Protein AF-E9I5K2-F1 (afdb_monomer_lite)

Foldseek 3Di:
DVLQVVLVVCLLLPVLVSSLVSLVVQCVVCVVVPDQPQSNLLSVVSNLLSVCLQFVLVCLVVVVPDDDDDDPCPRHDLVSQLSNLLVQLVSLLVVLLVCVVVVHDPVSNVVSLVSNVVSLVSSLVSCVVVVVLQSNLVSLLSVLLSLLSCCVVVPHPLVRSVVSLLVSLQSCVPVVHSLSALSSLLSQLVSCLVCVVVPVDDDPPSQNRHDVSDDSLDLVSLVVSLVSCPSGPRLQSNLSSLLSSLSSCVVPNDPVSNVVSLVVNVVSVVVDPCNQVSCVSVPNVVSRD

Sequence (289 aa):
MLLLREALFHKRIGECDDARTKVKQAIAGADIGLRDGGLLSSAKFLLDRIDYDESPADVFQRLAQFGPEPAPLFAVDIRTAPHWHNLRGLLARRALLEASKEFADRTQIEGLHQSALLHLETAMYFALALKDFDLLQAIAANLTLHLQSVIALDLADVEQVYAWHILVMSYTNKLDVGKDSAWELIFLGEFWLDNQEVLKKPRKGAKSAYIGYALPSEEKFYVDCIKRLDECADARQVGIARLNYLRFARDYLSQAKLAAATKSFNVLLENTKGLREILISEGYGSHLP

Radius of gyration: 19.44 Å; chains: 1; bounding box: 43×42×55 Å

Secondary structure (DSSP, 8-state):
-HHHHHHHHHHHTT-HHHHHHHHHHHHHHHHHSTT-HHHHHHHHHHHHHHHHHH-HHHHHHHHHH-----S-TTSS-TTHHHHHHHHHHHHHHHHHHHHHHTT--HHHHHHHHHHHHHHHHHHHHHHHHHT-HHHHHHHHHHHHHHHHHTGGGTSS-HHHHHHHHHHHHHHHHHHT--TT--HHHHHHHHHHHHSHHHHTS--TTGGGGSGGG--TTSHHHHHHHHHHTTT---HHHHHHHHHHHHHHHHHHS-HHHHHHHHHHHHHHHHHSTTHHHHHHHTT-GGG--

Organism: Daphnia pulex (NCBI:txid6669)

Structure (mmCIF, N/CA/C/O backbone):
data_AF-E9I5K2-F1
#
_entry.id   AF-E9I5K2-F1
#
loop_
_atom_site.group_PDB
_atom_site.id
_atom_site.type_symbol
_atom_site.label_atom_id
_atom_site.label_alt_id
_atom_site.label_comp_id
_atom_site.label_asym_id
_atom_site.label_entity_id
_atom_site.label_seq_id
_atom_site.pdbx_PDB_ins_code
_atom_site.Cartn_x
_atom_site.Cartn_y
_atom_site.Cartn_z
_atom_site.occupancy
_atom_site.B_iso_or_equiv
_atom_site.auth_seq_id
_atom_site.auth_comp_id
_atom_site.auth_asym_id
_atom_site.auth_atom_id
_atom_site.pdbx_PDB_model_num
ATOM 1 N N . MET A 1 1 ? 21.284 3.582 -17.106 1.00 71.69 1 MET A N 1
ATOM 2 C CA . MET A 1 1 ? 21.430 2.843 -15.828 1.00 71.69 1 MET A CA 1
ATOM 3 C C . MET A 1 1 ? 21.455 3.737 -14.590 1.00 71.69 1 MET A C 1
ATOM 5 O O . MET A 1 1 ? 20.568 3.568 -13.768 1.00 71.69 1 MET A O 1
ATOM 9 N N . LEU A 1 2 ? 22.393 4.687 -14.431 1.00 83.19 2 LEU A N 1
ATOM 10 C CA . LEU A 1 2 ? 22.422 5.581 -13.251 1.00 83.19 2 LEU A CA 1
ATOM 11 C C . LEU A 1 2 ? 21.105 6.358 -13.065 1.00 83.19 2 LEU A C 1
ATOM 13 O O . LEU A 1 2 ? 20.500 6.280 -12.004 1.00 83.19 2 LEU A O 1
ATOM 17 N N . LEU A 1 3 ? 20.601 6.978 -14.137 1.00 86.19 3 LEU A N 1
ATOM 18 C CA . LEU A 1 3 ? 19.331 7.716 -14.127 1.00 86.19 3 LEU A CA 1
ATOM 19 C C . LEU A 1 3 ? 18.120 6.867 -13.702 1.00 86.19 3 LEU A C 1
ATOM 21 O O . LEU A 1 3 ? 17.227 7.373 -13.038 1.00 86.19 3 LEU A O 1
ATOM 25 N N . LEU A 1 4 ? 18.087 5.569 -14.032 1.00 85.00 4 LEU A N 1
ATOM 26 C CA . LEU A 1 4 ? 16.994 4.690 -13.592 1.00 85.00 4 LEU A CA 1
ATOM 27 C C . LEU A 1 4 ? 17.082 4.367 -12.095 1.00 85.00 4 LEU A C 1
ATOM 29 O O . LEU A 1 4 ? 16.057 4.201 -11.445 1.00 85.00 4 LEU A O 1
ATOM 33 N N . ARG A 1 5 ? 18.294 4.319 -11.527 1.00 85.12 5 ARG A N 1
ATOM 34 C CA . ARG A 1 5 ? 18.481 4.173 -10.074 1.00 85.12 5 ARG A CA 1
ATOM 35 C C . ARG A 1 5 ? 18.056 5.438 -9.335 1.00 85.12 5 ARG A C 1
ATOM 37 O O . ARG A 1 5 ? 17.378 5.333 -8.322 1.00 85.12 5 ARG A O 1
ATOM 44 N N . GLU A 1 6 ? 18.407 6.608 -9.866 1.00 89.19 6 GLU A N 1
ATOM 45 C CA . GLU A 1 6 ? 17.937 7.893 -9.333 1.00 89.19 6 GLU A CA 1
ATOM 46 C C . GLU A 1 6 ? 16.410 7.990 -9.404 1.00 89.19 6 GLU A C 1
ATOM 48 O O . GLU A 1 6 ? 15.777 8.359 -8.422 1.00 89.19 6 GLU A O 1
ATOM 53 N N . ALA A 1 7 ? 15.800 7.572 -10.518 1.00 90.19 7 ALA A N 1
ATOM 54 C CA . ALA A 1 7 ? 14.346 7.517 -10.636 1.00 90.19 7 ALA A CA 1
ATOM 55 C C . ALA A 1 7 ? 13.699 6.623 -9.567 1.00 90.19 7 ALA A C 1
ATOM 57 O O . ALA A 1 7 ? 12.706 7.011 -8.959 1.00 90.19 7 ALA A O 1
ATOM 58 N N . LEU A 1 8 ? 14.266 5.438 -9.316 1.00 86.38 8 LEU A N 1
ATOM 59 C CA . LEU A 1 8 ? 13.787 4.529 -8.273 1.00 86.38 8 LEU A CA 1
ATOM 60 C C . LEU A 1 8 ? 13.915 5.123 -6.866 1.00 86.38 8 LEU A C 1
ATOM 62 O O . LEU A 1 8 ? 13.039 4.878 -6.039 1.00 86.38 8 LEU A O 1
ATOM 66 N N . PHE A 1 9 ? 14.969 5.900 -6.606 1.00 86.94 9 PHE A N 1
ATOM 67 C CA . PHE A 1 9 ? 15.141 6.630 -5.351 1.00 86.94 9 PHE A CA 1
ATOM 68 C C . PHE A 1 9 ? 14.070 7.718 -5.184 1.00 86.94 9 PHE A C 1
ATOM 70 O O . PHE A 1 9 ? 13.308 7.652 -4.227 1.00 86.94 9 PHE A O 1
ATOM 77 N N . HIS A 1 10 ? 13.925 8.637 -6.146 1.00 89.50 10 HIS A N 1
ATOM 78 C CA . HIS A 1 10 ? 12.906 9.700 -6.091 1.00 89.50 10 HIS A CA 1
ATOM 79 C C . HIS A 1 10 ? 11.485 9.132 -5.963 1.00 89.50 10 HIS A C 1
ATOM 81 O O . HIS A 1 10 ? 10.692 9.571 -5.134 1.00 89.50 10 HIS A O 1
ATOM 87 N N . LYS A 1 11 ? 11.181 8.063 -6.709 1.00 88.69 11 LYS A N 1
ATOM 88 C CA . LYS A 1 11 ? 9.910 7.336 -6.603 1.00 88.69 11 LYS A CA 1
ATOM 89 C C . LYS A 1 11 ? 9.671 6.807 -5.181 1.00 88.69 11 LYS A C 1
ATOM 91 O O . LYS A 1 11 ? 8.533 6.781 -4.724 1.00 88.69 11 LYS A O 1
ATOM 96 N N . ARG A 1 12 ? 10.712 6.320 -4.501 1.00 83.12 12 ARG A N 1
ATOM 97 C CA . ARG A 1 12 ? 10.607 5.733 -3.157 1.00 83.12 12 ARG A CA 1
ATOM 98 C C . ARG A 1 12 ? 10.202 6.771 -2.108 1.00 83.12 12 ARG A C 1
ATOM 100 O O . ARG A 1 12 ? 9.358 6.456 -1.281 1.00 83.12 12 ARG A O 1
ATOM 107 N N . ILE A 1 13 ? 10.751 7.981 -2.194 1.00 82.50 13 ILE A N 1
ATOM 108 C CA . ILE A 1 13 ? 10.458 9.102 -1.281 1.00 82.50 13 ILE A CA 1
ATOM 109 C C . ILE A 1 13 ? 9.203 9.909 -1.678 1.00 82.50 13 ILE A C 1
ATOM 111 O O . ILE A 1 13 ? 8.839 10.875 -1.012 1.00 82.50 13 ILE A O 1
ATOM 115 N N . GLY A 1 14 ? 8.512 9.508 -2.752 1.00 82.38 14 GLY A N 1
ATOM 116 C CA . GLY A 1 14 ? 7.272 10.140 -3.217 1.00 82.38 14 GLY A CA 1
ATOM 117 C C . GLY A 1 14 ? 7.461 11.307 -4.195 1.00 82.38 14 GLY A C 1
ATOM 118 O O . GLY A 1 14 ? 6.474 11.893 -4.631 1.00 82.38 14 GLY A O 1
ATOM 119 N N . GLU A 1 15 ? 8.690 11.617 -4.610 1.00 88.31 15 GLU A N 1
ATOM 120 C CA . GLU A 1 15 ? 9.010 12.669 -5.588 1.00 88.31 15 GLU A CA 1
ATOM 121 C C . GLU A 1 15 ? 8.771 12.176 -7.031 1.00 88.31 15 GLU A C 1
ATOM 123 O O . GLU A 1 15 ? 9.694 11.947 -7.820 1.00 88.31 15 GLU A O 1
ATOM 128 N N . CYS A 1 16 ? 7.502 11.958 -7.385 1.00 89.50 16 CYS A N 1
ATOM 129 C CA . CYS A 1 16 ? 7.120 11.335 -8.658 1.00 89.50 16 CYS A CA 1
ATOM 130 C C . CYS A 1 16 ? 7.535 12.159 -9.891 1.00 89.50 16 CYS A C 1
ATOM 132 O O . CYS A 1 16 ? 7.932 11.582 -10.908 1.00 89.50 16 CYS A O 1
ATOM 134 N N . ASP A 1 17 ? 7.507 13.490 -9.810 1.00 90.62 17 ASP A N 1
ATOM 135 C CA . ASP A 1 17 ? 7.901 14.371 -10.918 1.00 90.62 17 ASP A CA 1
ATOM 136 C C . ASP A 1 17 ? 9.404 14.327 -11.211 1.00 90.62 17 ASP A C 1
ATOM 138 O O . ASP A 1 17 ? 9.817 14.241 -12.377 1.00 90.62 17 ASP A O 1
ATOM 142 N N . ASP A 1 18 ? 10.229 14.294 -10.167 1.00 92.69 18 ASP A N 1
ATOM 143 C CA . ASP A 1 18 ? 11.671 14.119 -10.316 1.00 92.69 18 ASP A CA 1
ATOM 144 C C . ASP A 1 18 ? 11.983 12.721 -10.843 1.00 92.69 18 ASP A C 1
ATOM 146 O O . ASP A 1 18 ? 12.742 12.577 -11.808 1.00 92.69 18 ASP A O 1
ATOM 150 N N . ALA A 1 19 ? 11.308 11.691 -10.321 1.00 92.44 19 ALA A N 1
ATOM 151 C CA . ALA A 1 19 ? 11.425 10.332 -10.834 1.00 92.44 19 ALA A CA 1
ATOM 152 C C . ALA A 1 19 ? 11.122 10.265 -12.342 1.00 92.44 19 ALA A C 1
ATOM 154 O O . ALA A 1 19 ? 11.938 9.749 -13.113 1.00 92.44 19 ALA A O 1
ATOM 155 N N . ARG A 1 20 ? 10.007 10.854 -12.803 1.00 94.06 20 ARG A N 1
ATOM 156 C CA . ARG A 1 20 ? 9.663 10.941 -14.237 1.00 94.06 20 ARG A CA 1
ATOM 157 C C . ARG A 1 20 ? 10.729 11.663 -15.039 1.00 94.06 20 ARG A C 1
ATOM 159 O O . ARG A 1 20 ? 11.063 11.221 -16.139 1.00 94.06 20 ARG A O 1
ATOM 166 N N . THR A 1 21 ? 11.246 12.771 -14.520 1.00 94.75 21 THR A N 1
ATOM 167 C CA . THR A 1 21 ? 12.277 13.565 -15.194 1.00 94.75 21 THR A CA 1
ATOM 168 C C . THR A 1 21 ? 13.526 12.724 -15.440 1.00 94.75 21 THR A C 1
ATOM 170 O O . THR A 1 21 ? 14.020 12.676 -16.569 1.00 94.75 21 THR A O 1
ATOM 173 N N . LYS A 1 22 ? 13.978 11.968 -14.434 1.00 94.00 22 LYS A N 1
ATOM 174 C CA . LYS A 1 22 ? 15.114 11.045 -14.565 1.00 94.00 22 LYS A CA 1
ATOM 175 C C . LYS A 1 22 ? 14.856 9.937 -15.584 1.00 94.00 22 LYS A C 1
ATOM 177 O O . LYS A 1 22 ? 15.732 9.637 -16.398 1.00 94.00 22 LYS A O 1
ATOM 182 N N . VAL A 1 23 ? 13.652 9.360 -15.604 1.00 90.62 23 VAL A N 1
ATOM 183 C CA . VAL A 1 23 ? 13.301 8.331 -16.595 1.00 90.62 23 VAL A CA 1
ATOM 184 C C . VAL A 1 23 ? 13.253 8.907 -18.015 1.00 90.62 23 VAL A C 1
ATOM 186 O O . VAL A 1 23 ? 13.819 8.312 -18.930 1.00 90.62 23 VAL A O 1
ATOM 189 N N . LYS A 1 24 ? 12.664 10.093 -18.214 1.00 91.50 24 LYS A N 1
ATOM 190 C CA . LYS A 1 24 ? 12.635 10.781 -19.519 1.00 91.50 24 LYS A CA 1
ATOM 191 C C . LYS A 1 24 ? 14.041 11.107 -20.028 1.00 91.50 24 LYS A C 1
ATOM 193 O O . LYS A 1 24 ? 14.320 10.906 -21.207 1.00 91.50 24 LYS A O 1
ATOM 198 N N . GLN A 1 25 ? 14.943 11.540 -19.146 1.00 90.19 25 GLN A N 1
ATOM 199 C CA . GLN A 1 25 ? 16.358 11.739 -19.482 1.00 90.19 25 GLN A CA 1
ATOM 200 C C . GLN A 1 25 ? 17.037 10.425 -19.894 1.00 90.19 25 GLN A C 1
ATOM 202 O O . GLN A 1 25 ? 17.820 10.410 -20.843 1.00 90.19 25 GLN A O 1
ATOM 207 N N . ALA A 1 26 ? 16.715 9.312 -19.223 1.00 86.88 26 ALA A N 1
ATOM 208 C CA . ALA A 1 26 ? 17.239 7.998 -19.586 1.00 86.88 26 ALA A CA 1
ATOM 209 C C . ALA A 1 26 ? 16.760 7.547 -20.977 1.00 86.88 26 ALA A C 1
ATOM 211 O O . ALA A 1 26 ? 17.558 6.996 -21.732 1.00 86.88 26 ALA A O 1
ATOM 212 N N . ILE A 1 27 ? 15.496 7.818 -21.323 1.00 86.38 27 ILE A N 1
ATOM 213 C CA . ILE A 1 27 ? 14.923 7.538 -22.650 1.00 86.38 27 ILE A CA 1
ATOM 214 C C . ILE A 1 27 ? 15.623 8.377 -23.722 1.00 86.38 27 ILE A C 1
ATOM 216 O O . ILE A 1 27 ? 16.151 7.818 -24.677 1.00 86.38 27 ILE A O 1
ATOM 220 N N . ALA A 1 28 ? 15.713 9.695 -23.526 1.00 85.12 28 ALA A N 1
ATOM 221 C CA . ALA A 1 28 ? 16.361 10.590 -24.485 1.00 85.12 28 ALA A CA 1
ATOM 222 C C . ALA A 1 28 ? 17.834 10.209 -24.733 1.00 85.12 28 ALA A C 1
ATOM 224 O O . ALA A 1 28 ? 18.307 10.246 -25.866 1.00 85.12 28 ALA A O 1
ATOM 225 N N . GLY A 1 29 ? 18.555 9.792 -23.686 1.00 79.75 29 GLY A N 1
ATOM 226 C CA . GLY A 1 29 ? 19.922 9.285 -23.819 1.00 79.75 29 GLY A CA 1
ATOM 227 C C . GLY A 1 29 ? 20.016 7.939 -24.550 1.00 79.75 29 GLY A C 1
ATOM 228 O O . GLY A 1 29 ? 20.978 7.718 -25.284 1.00 79.75 29 GLY A O 1
ATOM 229 N N . ALA A 1 30 ? 19.027 7.055 -24.381 1.00 73.19 30 ALA A N 1
ATOM 230 C CA . ALA A 1 30 ? 18.956 5.766 -25.073 1.00 73.19 30 ALA A CA 1
ATOM 231 C C . ALA A 1 30 ? 18.642 5.922 -26.571 1.00 73.19 30 ALA A C 1
ATOM 233 O O . ALA A 1 30 ? 19.203 5.194 -27.387 1.00 73.19 30 ALA A O 1
ATOM 234 N N . ASP A 1 31 ? 17.803 6.896 -26.934 1.00 64.38 31 ASP A N 1
ATOM 235 C CA . ASP A 1 31 ? 17.429 7.177 -28.326 1.00 64.38 31 ASP A CA 1
ATOM 236 C C . ASP A 1 31 ? 18.603 7.746 -29.147 1.00 64.38 31 ASP A C 1
ATOM 238 O O . ASP A 1 31 ? 18.736 7.453 -30.335 1.00 64.38 31 ASP A O 1
ATOM 242 N N . ILE A 1 32 ? 19.499 8.515 -28.515 1.00 62.19 32 ILE A N 1
ATOM 243 C CA . ILE A 1 32 ? 20.709 9.064 -29.159 1.00 62.19 32 ILE A CA 1
ATOM 244 C C . ILE A 1 32 ? 21.771 7.969 -29.376 1.00 62.19 32 ILE A C 1
ATOM 246 O O . ILE A 1 32 ? 22.552 8.024 -30.328 1.00 62.19 32 ILE A O 1
ATOM 250 N N . GLY A 1 33 ? 21.795 6.950 -28.514 1.00 56.88 33 GLY A N 1
ATOM 251 C CA . GLY A 1 33 ? 22.717 5.820 -28.575 1.00 56.88 33 GLY A CA 1
ATOM 252 C C . GLY A 1 33 ? 22.039 4.551 -29.080 1.00 56.88 33 GLY A C 1
ATOM 253 O O . GLY A 1 33 ? 21.825 3.638 -28.291 1.00 56.88 33 GLY A O 1
ATOM 254 N N . LEU A 1 34 ? 21.717 4.484 -30.379 1.00 49.84 34 LEU A N 1
ATOM 255 C CA . LEU A 1 34 ? 21.221 3.293 -31.097 1.00 49.84 34 LEU A CA 1
ATOM 256 C C . LEU A 1 34 ? 21.871 1.987 -30.583 1.00 49.84 34 LEU A C 1
ATOM 258 O O . LEU A 1 34 ? 22.932 1.641 -31.104 1.00 49.84 34 LEU A O 1
ATOM 262 N N . ARG A 1 35 ? 21.277 1.274 -29.597 1.00 53.50 35 ARG A N 1
ATOM 263 C CA . ARG A 1 35 ? 21.479 -0.177 -29.317 1.00 53.50 35 ARG A CA 1
ATOM 264 C C . ARG A 1 35 ? 20.866 -0.775 -28.043 1.00 53.50 35 ARG A C 1
ATOM 266 O O . ARG A 1 35 ? 20.900 -1.997 -27.950 1.00 53.50 35 ARG A O 1
ATOM 273 N N . ASP A 1 36 ? 20.297 -0.031 -27.092 1.00 64.19 36 ASP A N 1
ATOM 274 C CA . ASP A 1 36 ? 19.844 -0.654 -25.828 1.00 64.19 36 ASP A CA 1
ATOM 275 C C . ASP A 1 36 ? 18.312 -0.763 -25.702 1.00 64.19 36 ASP A C 1
ATOM 277 O O . ASP A 1 36 ? 17.655 -0.036 -24.952 1.00 64.19 36 ASP A O 1
ATOM 281 N N . GLY A 1 37 ? 17.721 -1.697 -26.459 1.00 67.75 37 GLY A N 1
ATOM 282 C CA . GLY A 1 37 ? 16.285 -2.000 -26.379 1.00 67.75 37 GLY A CA 1
ATOM 283 C C . GLY A 1 37 ?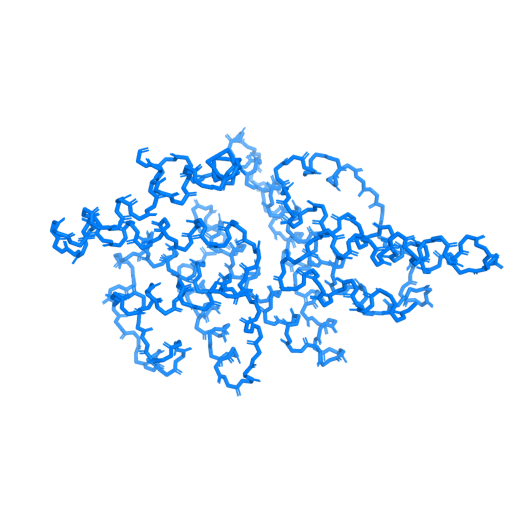 15.827 -2.431 -24.975 1.00 67.75 37 GLY A C 1
ATOM 284 O O . GLY A 1 37 ? 14.681 -2.177 -24.599 1.00 67.75 37 GLY A O 1
ATOM 285 N N . GLY A 1 38 ? 16.731 -3.007 -24.173 1.00 72.69 38 GLY A N 1
ATOM 286 C CA . GLY A 1 38 ? 16.479 -3.373 -22.779 1.00 72.69 38 GLY A CA 1
ATOM 287 C C . GLY A 1 38 ? 16.324 -2.152 -21.872 1.00 72.69 38 GLY A C 1
ATOM 288 O O . GLY A 1 38 ? 15.391 -2.090 -21.063 1.00 72.69 38 GLY A O 1
ATOM 289 N N . LEU A 1 39 ? 17.178 -1.137 -22.045 1.00 74.88 39 LEU A N 1
ATOM 290 C CA . LEU A 1 39 ? 17.086 0.126 -21.309 1.00 74.88 39 LEU A CA 1
ATOM 291 C C . LEU A 1 39 ? 15.791 0.885 -21.621 1.00 74.88 39 LEU A C 1
ATOM 293 O O . LEU A 1 39 ? 15.133 1.366 -20.698 1.00 74.88 39 LEU A O 1
ATOM 297 N N . LEU A 1 40 ? 15.396 0.961 -22.897 1.00 78.38 40 LEU A N 1
ATOM 298 C CA . LEU A 1 40 ? 14.155 1.633 -23.295 1.00 78.38 40 LEU A CA 1
ATOM 299 C C . LEU A 1 40 ? 12.919 0.924 -22.722 1.00 78.38 40 LEU A C 1
ATOM 301 O O . LEU A 1 40 ? 12.007 1.584 -22.226 1.00 78.38 40 LEU A O 1
ATOM 305 N N . SER A 1 41 ? 12.900 -0.413 -22.747 1.00 77.44 41 SER A N 1
ATOM 306 C CA . SER A 1 41 ? 11.827 -1.205 -22.132 1.00 77.44 41 SER A CA 1
ATOM 307 C C . SER A 1 41 ? 11.755 -0.979 -20.619 1.00 77.44 41 SER A C 1
ATOM 309 O O . SER A 1 41 ? 10.676 -0.745 -20.078 1.00 77.44 41 SER A O 1
ATOM 311 N N . SER A 1 42 ? 12.907 -0.988 -19.944 1.00 79.38 42 SER A N 1
ATOM 312 C CA . SER A 1 42 ? 13.018 -0.740 -18.500 1.00 79.38 42 SER A CA 1
ATOM 313 C C . SER A 1 42 ? 12.524 0.656 -18.119 1.00 79.38 42 SER A C 1
ATOM 315 O O . SER A 1 42 ? 11.803 0.822 -17.138 1.00 79.38 42 SER A O 1
ATOM 317 N N . ALA A 1 43 ? 12.891 1.667 -18.908 1.00 83.81 43 ALA A N 1
ATOM 318 C CA . ALA A 1 43 ? 12.478 3.045 -18.689 1.00 83.81 43 ALA A CA 1
ATOM 319 C C . ALA A 1 43 ? 10.965 3.225 -18.887 1.00 83.81 43 ALA A C 1
ATOM 321 O O . ALA A 1 43 ? 10.307 3.814 -18.034 1.00 83.81 43 ALA A O 1
ATOM 322 N N . LYS A 1 44 ? 10.389 2.668 -19.960 1.00 82.06 44 LYS A N 1
ATOM 323 C CA . LYS A 1 44 ? 8.933 2.702 -20.193 1.00 82.06 44 LYS A CA 1
ATOM 324 C C . LYS A 1 44 ? 8.162 2.037 -19.055 1.00 82.06 44 LYS A C 1
ATOM 326 O O . LYS A 1 44 ? 7.239 2.638 -18.520 1.00 82.06 44 LYS A O 1
ATOM 331 N N . PHE A 1 45 ? 8.607 0.858 -18.623 1.00 83.94 45 PHE A N 1
ATOM 332 C CA . PHE A 1 45 ? 8.028 0.181 -17.466 1.00 83.94 45 PHE A CA 1
ATOM 333 C C . PHE A 1 45 ? 8.089 1.045 -16.193 1.00 83.94 45 PHE A C 1
ATOM 335 O O . PHE A 1 45 ? 7.113 1.128 -15.451 1.00 83.94 45 PHE A O 1
ATOM 342 N N . LEU A 1 46 ? 9.220 1.707 -15.926 1.00 86.19 46 LEU A N 1
ATOM 343 C CA . LEU A 1 46 ? 9.344 2.566 -14.748 1.00 86.19 46 LEU A CA 1
ATOM 344 C C . LEU A 1 46 ? 8.410 3.782 -14.805 1.00 86.19 46 LEU A C 1
ATOM 346 O O . LEU A 1 46 ? 7.913 4.173 -13.753 1.00 86.19 46 LEU A O 1
ATOM 350 N N . LEU A 1 47 ? 8.120 4.336 -15.989 1.00 88.88 47 LEU A N 1
ATOM 351 C CA . LEU A 1 47 ? 7.074 5.358 -16.136 1.00 88.88 47 LEU A CA 1
ATOM 352 C C . LEU A 1 47 ? 5.704 4.806 -15.744 1.00 88.88 47 LEU A C 1
ATOM 354 O O . LEU A 1 47 ? 5.047 5.398 -14.895 1.00 88.88 47 LEU A O 1
ATOM 358 N N . ASP A 1 48 ? 5.316 3.645 -16.278 1.00 87.19 48 ASP A N 1
ATOM 359 C CA . ASP A 1 48 ? 4.039 3.010 -15.930 1.00 87.19 48 ASP A CA 1
ATOM 360 C C . ASP A 1 48 ? 3.944 2.712 -14.427 1.00 87.19 48 ASP A C 1
ATOM 362 O O . ASP A 1 48 ? 2.892 2.881 -13.809 1.00 87.19 48 ASP A O 1
ATOM 366 N N . ARG A 1 49 ? 5.061 2.317 -13.805 1.00 88.06 49 ARG A N 1
ATOM 367 C CA . ARG A 1 49 ? 5.133 2.096 -12.360 1.00 88.06 49 ARG A CA 1
ATOM 368 C C . ARG A 1 49 ? 4.957 3.387 -11.557 1.00 88.06 49 ARG A C 1
ATOM 370 O O . ARG A 1 49 ? 4.295 3.336 -10.523 1.00 88.06 49 ARG A O 1
ATOM 377 N N . ILE A 1 50 ? 5.567 4.495 -11.985 1.00 90.38 50 ILE A N 1
ATOM 378 C CA . ILE A 1 50 ? 5.422 5.808 -11.334 1.00 90.38 50 ILE A CA 1
ATOM 379 C C . ILE A 1 50 ? 3.984 6.308 -11.486 1.00 90.38 50 ILE A C 1
ATOM 381 O O . ILE A 1 50 ? 3.376 6.703 -10.498 1.00 90.38 50 ILE A O 1
ATOM 385 N N . ASP A 1 51 ? 3.418 6.218 -12.688 1.00 88.88 51 ASP A N 1
ATOM 386 C CA . ASP A 1 51 ? 2.044 6.641 -12.959 1.00 88.88 51 ASP A CA 1
ATOM 387 C C . ASP A 1 51 ? 1.031 5.844 -12.124 1.00 88.88 51 ASP A C 1
ATOM 389 O O . ASP A 1 51 ? 0.101 6.423 -11.566 1.00 88.88 51 ASP A O 1
ATOM 393 N N . TYR A 1 52 ? 1.234 4.526 -11.985 1.00 89.00 52 TYR A N 1
ATOM 394 C CA . TYR A 1 52 ? 0.399 3.706 -11.105 1.00 89.00 52 TYR A CA 1
ATOM 395 C C . TYR A 1 52 ? 0.536 4.104 -9.641 1.00 89.00 52 TYR A C 1
ATOM 397 O O . TYR A 1 52 ? -0.451 4.089 -8.919 1.00 89.00 52 TYR A O 1
ATOM 405 N N . ASP A 1 53 ? 1.742 4.431 -9.177 1.00 86.69 53 ASP A N 1
ATOM 406 C CA . ASP A 1 53 ? 1.923 4.856 -7.793 1.00 86.69 53 ASP A CA 1
ATOM 407 C C . ASP A 1 53 ? 1.334 6.239 -7.527 1.00 86.69 53 ASP A C 1
ATOM 409 O O . ASP A 1 53 ? 0.911 6.460 -6.407 1.00 86.69 53 ASP A O 1
ATOM 413 N N . GLU A 1 54 ? 1.247 7.144 -8.498 1.00 85.12 54 GLU A N 1
ATOM 414 C CA . GLU A 1 54 ? 0.639 8.462 -8.281 1.00 85.12 54 GLU A CA 1
ATOM 415 C C . GLU A 1 54 ? -0.895 8.403 -8.295 1.00 85.12 54 GLU A C 1
ATOM 417 O O . GLU A 1 54 ? -1.541 8.890 -7.366 1.00 85.12 54 GLU A O 1
ATOM 422 N N . SER A 1 55 ? -1.481 7.767 -9.315 1.00 84.88 55 SER A N 1
ATOM 423 C CA . SER A 1 55 ? -2.935 7.638 -9.436 1.00 84.88 55 SER A CA 1
ATOM 424 C C . SER A 1 55 ? -3.340 6.246 -9.922 1.00 84.88 55 SER A C 1
ATOM 426 O O . SER A 1 55 ? -3.648 6.059 -11.105 1.00 84.88 55 SER A O 1
ATOM 428 N N . PRO A 1 56 ? -3.375 5.243 -9.022 1.00 85.94 56 PRO A N 1
ATOM 429 C CA . PRO A 1 56 ? -3.722 3.882 -9.399 1.00 85.94 56 PRO A CA 1
ATOM 430 C C . PRO A 1 56 ? -5.075 3.813 -10.120 1.00 85.94 56 PRO A C 1
ATOM 432 O O . PRO A 1 56 ? -5.232 3.024 -11.051 1.00 85.94 56 PRO A O 1
ATOM 435 N N . ALA A 1 57 ? -6.074 4.594 -9.668 1.00 84.38 57 ALA A N 1
ATOM 436 C CA . ALA A 1 57 ? -7.460 4.574 -10.177 1.00 84.38 57 ALA A CA 1
ATOM 437 C C . ALA A 1 57 ? -7.540 4.991 -11.632 1.00 84.38 57 ALA A C 1
ATOM 439 O O . ALA A 1 57 ? -8.118 4.273 -12.448 1.00 84.38 57 ALA A O 1
ATOM 440 N N . ASP A 1 58 ? -6.869 6.084 -11.962 1.00 84.69 58 ASP A N 1
ATOM 441 C CA . ASP A 1 58 ? -6.977 6.683 -13.282 1.00 84.69 58 ASP A CA 1
ATOM 442 C C . ASP A 1 58 ? -6.230 5.865 -14.338 1.00 84.69 58 ASP A C 1
ATOM 444 O O . ASP A 1 58 ? -6.635 5.814 -15.500 1.00 84.69 58 ASP A O 1
ATOM 448 N N . VAL A 1 59 ? -5.139 5.193 -13.948 1.00 86.25 59 VAL A N 1
ATOM 449 C CA . VAL A 1 59 ? -4.287 4.467 -14.900 1.00 86.25 59 VAL A CA 1
ATOM 450 C C . VAL A 1 59 ? -4.530 2.963 -14.931 1.00 86.25 59 VAL A C 1
ATOM 452 O O . VAL A 1 59 ? -4.004 2.299 -15.825 1.00 86.25 59 VAL A O 1
ATOM 455 N N . PHE A 1 60 ? -5.321 2.411 -14.004 1.00 87.31 60 PHE A N 1
ATOM 456 C CA . PHE A 1 60 ? -5.560 0.969 -13.912 1.00 87.31 60 PHE A CA 1
ATOM 457 C C . PHE A 1 60 ? -6.046 0.379 -15.237 1.00 87.31 60 PHE A C 1
ATOM 459 O O . PHE A 1 60 ? -5.424 -0.553 -15.731 1.00 87.31 60 PHE A O 1
ATOM 466 N N . GLN A 1 61 ? -7.084 0.951 -15.856 1.00 84.56 61 GLN A N 1
ATOM 467 C CA . GLN A 1 61 ? -7.642 0.427 -17.111 1.00 84.56 61 GLN A CA 1
ATOM 468 C C . GLN A 1 61 ? -6.602 0.396 -18.236 1.00 84.56 61 GLN A C 1
ATOM 470 O O . GLN A 1 61 ? -6.475 -0.602 -18.943 1.00 84.56 61 GLN A O 1
ATOM 475 N N . ARG A 1 62 ? -5.786 1.453 -18.350 1.00 85.69 62 ARG A N 1
ATOM 476 C CA . ARG A 1 62 ? -4.666 1.507 -19.297 1.00 85.69 62 ARG A CA 1
ATOM 477 C C . ARG A 1 62 ? -3.678 0.372 -19.018 1.00 85.69 62 ARG A C 1
ATOM 479 O O . ARG A 1 62 ? -3.358 -0.398 -19.915 1.00 85.69 62 ARG A O 1
ATOM 486 N N . LEU A 1 63 ? -3.204 0.251 -17.780 1.00 83.62 63 LEU A N 1
ATOM 487 C CA . LEU A 1 63 ? -2.134 -0.683 -17.416 1.00 83.62 63 LEU A CA 1
ATOM 488 C C . LEU A 1 63 ? -2.586 -2.147 -17.330 1.00 83.62 63 LEU A C 1
ATOM 490 O O . LEU A 1 63 ? -1.786 -3.044 -17.580 1.00 83.62 63 LEU A O 1
ATOM 494 N N . ALA A 1 64 ? -3.857 -2.400 -17.024 1.00 75.25 64 ALA A N 1
ATOM 495 C CA . ALA A 1 64 ? -4.456 -3.729 -17.047 1.00 75.25 64 ALA A CA 1
ATOM 496 C C . ALA A 1 64 ? -4.566 -4.275 -18.480 1.00 75.25 64 ALA A C 1
ATOM 498 O O . ALA A 1 64 ? -4.412 -5.477 -18.691 1.00 75.25 64 ALA A O 1
ATOM 499 N N . GLN A 1 65 ? -4.780 -3.389 -19.463 1.00 64.88 65 GLN A N 1
ATOM 500 C CA . GLN A 1 65 ? -4.846 -3.723 -20.891 1.00 64.88 65 GLN A CA 1
ATOM 501 C C . GLN A 1 65 ? -3.455 -3.859 -21.546 1.00 64.88 65 GLN A C 1
ATOM 503 O O . GLN A 1 65 ? -3.313 -4.564 -22.548 1.00 64.88 65 GLN A O 1
ATOM 508 N N . PHE A 1 66 ? -2.408 -3.229 -20.993 1.00 52.81 66 PHE A N 1
ATOM 509 C CA . PHE A 1 66 ? -1.037 -3.337 -21.506 1.00 52.81 66 PHE A CA 1
ATOM 510 C C . PHE A 1 66 ? -0.328 -4.641 -21.076 1.00 52.81 66 PHE A C 1
ATOM 512 O O . PHE A 1 66 ? 0.090 -4.805 -19.932 1.00 52.81 66 PHE A O 1
ATOM 519 N N . GLY A 1 67 ? -0.119 -5.516 -22.069 1.00 50.19 67 GLY A N 1
ATOM 520 C CA . GLY A 1 67 ? 1.215 -5.935 -22.540 1.00 50.19 67 GLY A CA 1
ATOM 521 C C . GLY A 1 67 ? 1.919 -7.132 -21.859 1.00 50.19 67 GLY A C 1
ATOM 522 O O . GLY A 1 67 ? 1.858 -7.264 -20.641 1.00 50.19 67 GLY A O 1
ATOM 523 N N . PRO A 1 68 ? 2.614 -7.996 -22.635 1.00 54.12 68 PRO A N 1
ATOM 524 C CA . PRO A 1 68 ? 3.216 -9.261 -22.185 1.00 54.12 68 PRO A CA 1
ATOM 525 C C . PRO A 1 68 ? 4.404 -9.073 -21.224 1.00 54.12 68 PRO A C 1
ATOM 527 O O . PRO A 1 68 ? 4.911 -7.964 -21.055 1.00 54.12 68 PRO A O 1
ATOM 530 N N . GLU A 1 69 ? 4.840 -10.179 -20.607 1.00 53.53 69 GLU A N 1
ATOM 531 C CA . GLU A 1 69 ? 6.058 -10.297 -19.787 1.00 53.53 69 GLU A CA 1
ATOM 532 C C . GLU A 1 69 ? 7.234 -9.508 -20.403 1.00 53.53 69 GLU A C 1
ATOM 534 O O . GLU A 1 69 ? 7.417 -9.556 -21.627 1.00 53.53 69 GLU A O 1
ATOM 539 N N . PRO A 1 70 ? 8.028 -8.754 -19.612 1.00 50.72 70 PRO A N 1
ATOM 540 C CA . PRO A 1 70 ? 9.238 -8.124 -20.120 1.00 50.72 70 PRO A CA 1
ATOM 541 C C . PRO A 1 70 ? 10.100 -9.193 -20.795 1.00 50.72 70 PRO A C 1
ATOM 543 O O . PRO A 1 70 ? 10.144 -10.335 -20.340 1.00 50.72 70 PRO A O 1
ATOM 546 N N . ALA A 1 71 ? 10.757 -8.826 -21.901 1.00 52.56 71 ALA A N 1
ATOM 547 C CA . ALA A 1 71 ? 11.617 -9.732 -22.659 1.00 52.56 71 ALA A CA 1
ATOM 548 C C . ALA A 1 71 ? 12.508 -10.561 -21.710 1.00 52.56 71 ALA A C 1
ATOM 550 O O . ALA A 1 71 ? 12.965 -10.013 -20.701 1.00 52.56 71 ALA A O 1
ATOM 551 N N . PRO A 1 72 ? 12.739 -11.857 -22.008 1.00 49.94 72 PRO A N 1
ATOM 552 C CA . PRO A 1 72 ? 13.285 -12.830 -21.067 1.00 49.94 72 PRO A CA 1
ATOM 553 C C . PRO A 1 72 ? 14.478 -12.269 -20.295 1.00 49.94 72 PRO A C 1
ATOM 555 O O . PRO A 1 72 ? 15.332 -11.607 -20.888 1.00 49.94 72 PRO A O 1
ATOM 558 N N . LEU A 1 73 ? 14.506 -12.577 -18.992 1.00 48.25 73 LEU A N 1
ATOM 559 C CA . LEU A 1 73 ? 15.372 -12.121 -17.882 1.00 48.25 73 LEU A CA 1
ATOM 560 C C . LEU A 1 73 ? 16.858 -11.814 -18.185 1.00 48.25 73 LEU A C 1
ATOM 562 O O . LEU A 1 73 ? 17.545 -11.226 -17.357 1.00 48.25 73 LEU A O 1
ATOM 566 N N . PHE A 1 74 ? 17.360 -12.190 -19.355 1.00 46.62 74 PHE A N 1
ATOM 567 C CA . PHE A 1 74 ? 18.719 -11.986 -19.843 1.00 46.62 74 PHE A CA 1
ATOM 568 C C . PHE A 1 74 ? 18.930 -10.681 -20.639 1.00 46.62 74 PHE A C 1
ATOM 570 O O . PHE A 1 74 ? 20.078 -10.333 -20.902 1.00 46.62 74 PHE A O 1
ATOM 577 N N . ALA A 1 75 ? 17.870 -9.952 -21.019 1.00 50.94 75 ALA A N 1
ATOM 578 C CA . ALA A 1 75 ? 17.967 -8.701 -21.796 1.00 50.94 75 ALA A CA 1
ATOM 579 C C . ALA A 1 75 ? 17.650 -7.418 -20.997 1.00 50.94 75 ALA A C 1
ATOM 581 O O . ALA A 1 75 ? 17.745 -6.314 -21.533 1.00 50.94 75 ALA A O 1
ATOM 582 N N . VAL A 1 76 ? 17.257 -7.547 -19.728 1.00 59.06 76 VAL A N 1
ATOM 583 C CA . VAL A 1 76 ? 16.711 -6.464 -18.899 1.00 59.06 76 VAL A CA 1
ATOM 584 C C . VAL A 1 76 ? 17.581 -6.298 -17.651 1.00 59.06 76 VAL A C 1
ATOM 586 O O . VAL A 1 76 ? 18.121 -7.277 -17.137 1.00 59.06 76 VAL A O 1
ATOM 589 N N . ASP A 1 77 ? 17.731 -5.071 -17.141 1.00 69.88 77 ASP A N 1
ATOM 590 C CA . ASP A 1 77 ? 18.300 -4.860 -15.806 1.00 69.88 77 ASP A CA 1
ATOM 591 C C . ASP A 1 77 ? 17.486 -5.679 -14.798 1.00 69.88 77 ASP A C 1
ATOM 593 O O . ASP A 1 77 ? 16.330 -5.350 -14.518 1.00 69.88 77 ASP A O 1
ATOM 597 N N . ILE A 1 78 ? 18.089 -6.742 -14.255 1.00 76.19 78 ILE A N 1
ATOM 598 C CA . ILE A 1 78 ? 17.466 -7.682 -13.310 1.00 76.19 78 ILE A CA 1
ATOM 599 C C . ILE A 1 78 ? 16.801 -6.971 -12.119 1.00 76.19 78 ILE A C 1
ATOM 601 O O . ILE A 1 78 ? 15.871 -7.497 -11.516 1.00 76.19 78 ILE A O 1
ATOM 605 N N . ARG A 1 79 ? 17.220 -5.737 -11.810 1.00 78.75 79 ARG A N 1
ATOM 606 C CA . ARG A 1 79 ? 16.638 -4.890 -10.758 1.00 78.75 79 ARG A CA 1
ATOM 607 C C . ARG A 1 79 ? 15.228 -4.402 -11.066 1.00 78.75 79 ARG A C 1
ATOM 609 O O . ARG A 1 79 ? 14.508 -4.037 -10.148 1.00 78.75 79 ARG A O 1
ATOM 616 N N . THR A 1 80 ? 14.812 -4.401 -12.327 1.00 79.69 80 THR A N 1
ATOM 617 C CA . THR A 1 80 ? 13.450 -4.010 -12.726 1.00 79.69 80 THR A CA 1
ATOM 618 C C . THR A 1 80 ? 12.447 -5.156 -12.611 1.00 79.69 80 THR A C 1
ATOM 620 O O . THR A 1 80 ? 11.263 -4.897 -12.401 1.00 79.69 80 THR A O 1
ATOM 623 N N . ALA A 1 81 ? 12.909 -6.411 -12.652 1.00 83.62 81 ALA A N 1
ATOM 624 C CA . ALA A 1 81 ? 12.070 -7.599 -12.499 1.00 83.62 81 ALA A CA 1
ATOM 625 C C . ALA A 1 81 ? 11.203 -7.590 -11.220 1.00 83.62 81 ALA A C 1
ATOM 627 O O . ALA A 1 81 ? 9.986 -7.756 -11.347 1.00 83.62 81 ALA A O 1
ATOM 628 N N . PRO A 1 82 ? 11.736 -7.332 -10.002 1.00 89.75 82 PRO A N 1
ATOM 629 C CA . PRO A 1 82 ? 10.900 -7.290 -8.801 1.00 89.75 82 PRO A CA 1
ATOM 630 C C . PRO A 1 82 ? 9.848 -6.177 -8.862 1.00 89.75 82 PRO A C 1
ATOM 632 O O . PRO A 1 82 ? 8.718 -6.375 -8.426 1.00 89.75 82 PRO A O 1
ATOM 635 N N . HIS A 1 83 ? 10.168 -5.022 -9.454 1.00 88.44 83 HIS A N 1
ATOM 636 C CA . HIS A 1 83 ? 9.194 -3.946 -9.629 1.00 88.44 83 HIS A CA 1
ATOM 637 C C . HIS A 1 83 ? 8.084 -4.325 -10.610 1.00 88.44 83 HIS A C 1
ATOM 639 O O . HIS A 1 83 ? 6.929 -3.968 -10.370 1.00 88.44 83 HIS A O 1
ATOM 645 N N . TRP A 1 84 ? 8.414 -5.032 -11.695 1.00 87.69 84 TRP A N 1
ATOM 646 C CA . TRP A 1 84 ? 7.427 -5.488 -12.671 1.00 87.69 84 TRP A CA 1
ATOM 647 C C . TRP A 1 84 ? 6.460 -6.487 -12.049 1.00 87.69 84 TRP A C 1
ATOM 649 O O . TRP A 1 84 ? 5.250 -6.270 -12.084 1.00 87.69 84 TRP A O 1
ATOM 659 N N . HIS A 1 85 ? 6.988 -7.521 -11.395 1.00 90.75 85 HIS A N 1
ATOM 660 C CA . HIS A 1 85 ? 6.168 -8.489 -10.677 1.00 90.75 85 HIS A CA 1
ATOM 661 C C . HIS A 1 85 ? 5.316 -7.808 -9.594 1.00 90.75 85 HIS A C 1
ATOM 663 O O . HIS A 1 85 ? 4.115 -8.049 -9.527 1.00 90.75 85 HIS A O 1
ATOM 669 N N . ASN A 1 86 ? 5.874 -6.873 -8.819 1.00 93.88 86 ASN A N 1
ATOM 670 C CA . ASN A 1 86 ? 5.099 -6.120 -7.832 1.00 93.88 86 ASN A CA 1
ATOM 671 C C . ASN A 1 86 ? 3.939 -5.337 -8.482 1.00 93.88 86 ASN A C 1
ATOM 673 O O . ASN A 1 86 ? 2.813 -5.412 -8.000 1.00 93.88 86 ASN A O 1
ATOM 677 N N . LEU A 1 87 ? 4.167 -4.647 -9.610 1.00 91.50 87 LEU A N 1
ATOM 678 C CA . LEU A 1 87 ? 3.096 -3.953 -10.339 1.00 91.50 87 LEU A CA 1
ATOM 679 C C . LEU A 1 87 ? 2.014 -4.927 -10.824 1.00 91.50 87 LEU A C 1
ATOM 681 O O . LEU A 1 87 ? 0.832 -4.654 -10.640 1.00 91.50 87 LEU A O 1
ATOM 685 N N . ARG A 1 88 ? 2.393 -6.073 -11.401 1.00 89.75 88 ARG A N 1
ATOM 686 C CA . ARG A 1 88 ? 1.430 -7.093 -11.848 1.00 89.75 88 ARG A CA 1
ATOM 687 C C . ARG A 1 88 ? 0.588 -7.633 -10.694 1.00 89.75 88 ARG A C 1
ATOM 689 O O . ARG A 1 88 ? -0.619 -7.780 -10.856 1.00 89.75 88 ARG A O 1
ATOM 696 N N . GLY A 1 89 ? 1.197 -7.854 -9.530 1.00 93.69 89 GLY A N 1
ATOM 697 C CA . GLY A 1 89 ? 0.483 -8.244 -8.316 1.00 93.69 89 GLY A CA 1
ATOM 698 C C . GLY A 1 89 ? -0.541 -7.196 -7.872 1.00 93.69 89 GLY A C 1
ATOM 699 O O . GLY A 1 89 ? -1.688 -7.528 -7.581 1.00 93.69 89 GLY A O 1
ATOM 700 N N . LEU A 1 90 ? -0.159 -5.915 -7.894 1.00 93.75 90 LEU A N 1
ATOM 701 C CA . LEU A 1 90 ? -1.049 -4.798 -7.559 1.00 93.75 90 LEU A CA 1
ATOM 702 C C . LEU A 1 90 ? -2.213 -4.650 -8.552 1.00 93.75 90 LEU A C 1
ATOM 704 O O . LEU A 1 90 ? -3.347 -4.428 -8.127 1.00 93.75 90 LEU A O 1
ATOM 708 N N . LEU A 1 91 ? -1.949 -4.811 -9.853 1.00 92.50 91 LEU A N 1
ATOM 709 C CA . LEU A 1 91 ? -2.979 -4.799 -10.896 1.00 92.50 91 LEU A CA 1
ATOM 710 C C . LEU A 1 91 ? -3.951 -5.976 -10.733 1.00 92.50 91 LEU A C 1
ATOM 712 O O . LEU A 1 91 ? -5.161 -5.772 -10.788 1.00 92.50 91 LEU A O 1
ATOM 716 N N . ALA A 1 92 ? -3.447 -7.186 -10.470 1.00 92.69 92 ALA A N 1
ATOM 717 C CA . ALA A 1 92 ? -4.281 -8.363 -10.222 1.00 92.69 92 ALA A CA 1
ATOM 718 C C . ALA A 1 92 ? -5.162 -8.191 -8.973 1.00 92.69 92 ALA A C 1
ATOM 720 O O . ALA A 1 92 ? -6.355 -8.488 -9.022 1.00 92.69 92 ALA A O 1
ATOM 721 N N . ARG A 1 93 ? -4.615 -7.630 -7.883 1.00 94.12 93 ARG A N 1
ATOM 722 C CA . ARG A 1 93 ? -5.394 -7.273 -6.686 1.00 94.12 93 ARG A CA 1
ATOM 723 C C . ARG A 1 93 ? -6.514 -6.292 -7.017 1.00 94.12 93 ARG A C 1
ATOM 725 O O . ARG A 1 93 ? -7.640 -6.477 -6.569 1.00 94.12 93 ARG A O 1
ATOM 732 N N . ARG A 1 94 ? -6.234 -5.236 -7.784 1.00 92.19 94 ARG A N 1
ATOM 733 C CA . ARG A 1 94 ? -7.273 -4.263 -8.141 1.00 92.19 94 ARG A CA 1
ATOM 734 C C . ARG A 1 94 ? -8.355 -4.877 -9.027 1.00 92.19 94 ARG A C 1
ATOM 736 O O . ARG A 1 94 ? -9.528 -4.690 -8.727 1.00 92.19 94 ARG A O 1
ATOM 743 N N . ALA A 1 95 ? -7.970 -5.657 -10.035 1.00 91.31 95 ALA A N 1
ATOM 744 C CA . ALA A 1 95 ? -8.916 -6.398 -10.866 1.00 91.31 95 ALA A CA 1
ATOM 745 C C . ALA A 1 95 ? -9.805 -7.327 -10.022 1.00 91.31 95 ALA A C 1
ATOM 747 O O . ALA A 1 95 ? -11.006 -7.408 -10.254 1.00 91.31 95 ALA A O 1
ATOM 748 N N . LEU A 1 96 ? -9.232 -7.987 -9.009 1.00 93.12 96 LEU A N 1
ATOM 749 C CA . LEU A 1 96 ? -9.983 -8.807 -8.059 1.00 93.12 96 LEU A CA 1
ATOM 750 C C . LEU A 1 96 ? -11.013 -7.975 -7.292 1.00 93.12 96 LEU A C 1
ATOM 752 O O . LEU A 1 96 ? -12.167 -8.383 -7.182 1.00 93.12 96 LEU A O 1
ATOM 756 N N . LEU A 1 97 ? -10.616 -6.812 -6.771 1.00 90.75 97 LEU A N 1
ATOM 757 C CA . LEU A 1 97 ? -11.518 -5.940 -6.019 1.00 90.75 97 LEU A CA 1
ATOM 758 C C . LEU A 1 97 ? -12.649 -5.390 -6.894 1.00 90.75 97 LEU A C 1
ATOM 760 O O . LEU A 1 97 ? -13.783 -5.324 -6.426 1.00 90.75 97 LEU A O 1
ATOM 764 N N . GLU A 1 98 ? -12.378 -5.039 -8.150 1.00 89.25 98 GLU A N 1
ATOM 765 C CA . GLU A 1 98 ? -13.416 -4.646 -9.112 1.00 89.25 98 GLU A CA 1
ATOM 766 C C . GLU A 1 98 ? -14.369 -5.811 -9.412 1.00 89.25 98 GLU A C 1
ATOM 768 O O . GLU A 1 98 ? -15.576 -5.673 -9.220 1.00 89.25 98 GLU A O 1
ATOM 773 N N . ALA A 1 99 ? -13.837 -6.993 -9.735 1.00 89.88 99 ALA A N 1
ATOM 774 C CA . ALA A 1 99 ? -14.636 -8.191 -9.995 1.00 89.88 99 ALA A CA 1
ATOM 775 C C . ALA A 1 99 ? -15.519 -8.586 -8.794 1.00 89.88 99 ALA A C 1
ATOM 777 O O . ALA A 1 99 ? -16.671 -8.986 -8.963 1.00 89.88 99 ALA A O 1
ATOM 778 N N . SER A 1 100 ? -15.016 -8.423 -7.564 1.00 89.00 100 SER A N 1
ATOM 779 C CA . SER A 1 100 ? -15.778 -8.723 -6.344 1.00 89.00 100 SER A CA 1
ATOM 780 C C . SER A 1 100 ? -16.990 -7.804 -6.137 1.00 89.00 100 SER A C 1
ATOM 782 O O . SER A 1 100 ? -17.984 -8.231 -5.551 1.00 89.00 100 SER A O 1
ATOM 784 N N . LYS A 1 101 ? -16.942 -6.564 -6.647 1.00 87.81 101 LYS A N 1
ATOM 785 C CA . LYS A 1 101 ? -18.062 -5.609 -6.592 1.00 87.81 101 LYS A CA 1
ATOM 786 C C . LYS A 1 101 ? -19.132 -5.914 -7.641 1.00 87.81 101 LYS A C 1
ATOM 788 O O . LYS A 1 101 ? -20.300 -5.611 -7.419 1.00 87.81 101 LYS A O 1
ATOM 793 N N . GLU A 1 102 ? -18.741 -6.513 -8.762 1.00 84.38 102 GLU A N 1
ATOM 794 C CA . GLU A 1 102 ? -19.619 -6.822 -9.898 1.00 84.38 102 GLU A CA 1
ATOM 795 C C . GLU A 1 102 ? -20.307 -8.196 -9.797 1.00 84.38 102 GLU A C 1
ATOM 797 O O . GLU A 1 102 ? -20.953 -8.629 -10.747 1.00 84.38 102 GLU A O 1
ATOM 802 N N . PHE A 1 103 ? -20.208 -8.880 -8.649 1.00 74.88 103 PHE A N 1
ATOM 803 C CA . PHE A 1 103 ? -20.715 -10.247 -8.450 1.00 74.88 103 PHE A CA 1
ATOM 804 C C . PHE A 1 103 ? -20.125 -11.262 -9.449 1.00 74.88 103 PHE A C 1
ATOM 806 O O . PHE A 1 103 ? -20.827 -12.150 -9.935 1.00 74.88 103 PHE A O 1
ATOM 813 N N . ALA A 1 104 ? -18.831 -11.128 -9.760 1.00 76.19 104 ALA A N 1
ATOM 814 C CA . ALA A 1 104 ? -18.122 -12.049 -10.643 1.00 76.19 104 ALA A CA 1
ATOM 815 C C . ALA A 1 104 ? -18.103 -13.499 -10.119 1.00 76.19 104 ALA A C 1
ATOM 817 O O . ALA A 1 104 ? -18.238 -13.759 -8.920 1.00 76.19 104 ALA A O 1
ATOM 818 N N . ASP A 1 105 ? -17.883 -14.446 -11.037 1.00 88.00 105 ASP A N 1
ATOM 819 C CA . ASP A 1 105 ? -17.742 -15.870 -10.726 1.00 88.00 105 ASP A CA 1
ATOM 820 C C . ASP A 1 105 ? -16.584 -16.120 -9.740 1.00 88.00 105 ASP A C 1
ATOM 822 O O . ASP A 1 105 ? -15.494 -15.549 -9.856 1.00 88.00 105 ASP A O 1
ATOM 826 N N . ARG A 1 106 ? -16.802 -17.025 -8.779 1.00 90.75 106 ARG A N 1
ATOM 827 C CA . ARG A 1 106 ? -15.822 -17.384 -7.747 1.00 90.75 106 ARG A CA 1
ATOM 828 C C . ARG A 1 106 ? -14.510 -17.862 -8.364 1.00 90.75 106 ARG A C 1
ATOM 830 O O . ARG A 1 106 ? -13.447 -17.481 -7.881 1.00 90.75 106 ARG A O 1
ATOM 837 N N . THR A 1 107 ? -14.573 -18.626 -9.454 1.00 92.19 107 THR A N 1
ATOM 838 C CA . THR A 1 107 ? -13.378 -19.109 -10.161 1.00 92.19 107 THR A CA 1
ATOM 839 C C . THR A 1 107 ? -12.541 -17.963 -10.731 1.00 92.19 107 THR A C 1
ATOM 841 O O . THR A 1 107 ? -11.312 -18.014 -10.680 1.00 92.19 107 THR A O 1
ATOM 844 N N . GLN A 1 108 ? -13.175 -16.895 -11.224 1.00 91.38 108 GLN A N 1
ATOM 845 C CA . GLN A 1 108 ? -12.462 -15.707 -11.694 1.00 91.38 108 GLN A CA 1
ATOM 846 C C . GLN A 1 108 ? -11.762 -14.984 -10.535 1.00 91.38 108 GLN A C 1
ATOM 848 O O . GLN A 1 108 ? -10.591 -14.618 -10.656 1.00 91.38 108 GLN A O 1
ATOM 853 N N . ILE A 1 109 ? -12.455 -14.816 -9.404 1.00 93.62 109 ILE A N 1
ATOM 854 C CA . ILE A 1 109 ? -11.904 -14.188 -8.192 1.00 93.62 109 ILE A CA 1
ATOM 855 C C . ILE A 1 109 ? -10.688 -14.978 -7.683 1.00 93.62 109 ILE A C 1
ATOM 857 O O . ILE A 1 109 ? -9.637 -14.396 -7.414 1.00 93.62 109 ILE A O 1
ATOM 861 N N . GLU A 1 110 ? -10.800 -16.304 -7.599 1.00 94.94 110 GLU A N 1
ATOM 862 C CA . GLU A 1 110 ? -9.706 -17.187 -7.182 1.00 94.94 110 GLU A CA 1
ATOM 863 C C . GLU A 1 110 ? -8.525 -17.146 -8.159 1.00 94.94 110 GLU A C 1
ATOM 865 O O . GLU A 1 110 ? -7.375 -17.067 -7.728 1.00 94.94 110 GLU A O 1
ATOM 870 N N . GLY A 1 111 ? -8.786 -17.115 -9.470 1.00 94.38 111 GLY A N 1
ATOM 871 C CA . GLY A 1 111 ? -7.742 -16.971 -10.487 1.00 94.38 111 GLY A CA 1
ATOM 872 C C . GLY A 1 111 ? -6.953 -15.664 -10.351 1.00 94.38 111 GLY A C 1
ATOM 873 O O . GLY A 1 111 ? -5.721 -15.669 -10.409 1.00 94.38 111 GLY A O 1
ATOM 874 N N . LEU A 1 112 ? -7.641 -14.545 -10.103 1.00 94.44 112 LEU A N 1
ATOM 875 C CA . LEU A 1 112 ? -6.999 -13.248 -9.860 1.00 94.44 112 LEU A CA 1
ATOM 876 C C . LEU A 1 112 ? -6.219 -13.233 -8.540 1.00 94.44 112 LEU A C 1
ATOM 878 O O . LEU A 1 112 ? -5.120 -12.680 -8.482 1.00 94.44 112 LEU A O 1
ATOM 882 N N . 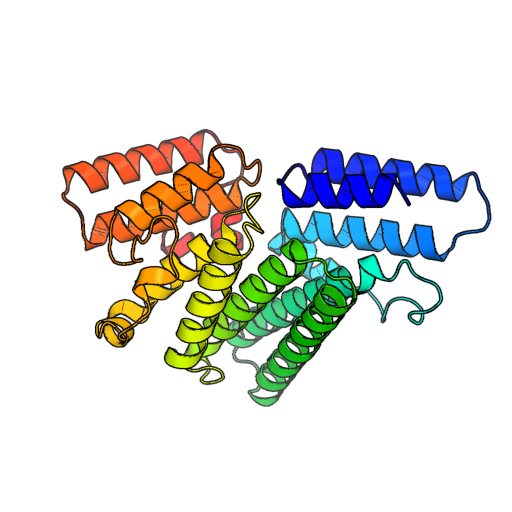HIS A 1 113 ? -6.744 -13.885 -7.501 1.00 96.31 113 HIS A N 1
ATOM 883 C CA . HIS A 1 113 ? -6.057 -14.034 -6.221 1.00 96.31 113 HIS A CA 1
ATOM 884 C C . HIS A 1 113 ? -4.739 -14.805 -6.377 1.00 96.31 113 HIS A C 1
ATOM 886 O O . HIS A 1 113 ? -3.698 -14.324 -5.928 1.00 96.31 113 HIS A O 1
ATOM 892 N N . GLN A 1 114 ? -4.764 -15.946 -7.074 1.00 96.81 114 GLN A N 1
ATOM 893 C CA . GLN A 1 114 ? -3.566 -16.744 -7.358 1.00 96.81 114 GLN A CA 1
ATOM 894 C C . GLN A 1 114 ? -2.559 -15.980 -8.223 1.00 96.81 114 GLN A C 1
ATOM 896 O O . GLN A 1 114 ? -1.358 -16.022 -7.961 1.00 96.81 114 GLN A O 1
ATOM 901 N N . SER A 1 115 ? -3.033 -15.222 -9.217 1.00 94.44 115 SER A N 1
ATOM 902 C CA . SER A 1 115 ? -2.163 -14.365 -10.027 1.00 94.44 115 SER A CA 1
ATOM 903 C C . SER A 1 115 ? -1.461 -13.299 -9.181 1.00 94.44 115 SER A C 1
ATOM 905 O O . SER A 1 115 ? -0.253 -13.095 -9.333 1.00 94.44 115 SER A O 1
ATOM 907 N N . ALA A 1 116 ? -2.184 -12.649 -8.265 1.00 96.25 116 ALA A N 1
ATOM 908 C CA . ALA A 1 116 ? -1.607 -11.655 -7.370 1.00 96.25 116 ALA A CA 1
ATOM 909 C C . ALA A 1 116 ? -0.536 -12.265 -6.452 1.00 96.25 116 ALA A C 1
ATOM 911 O O . ALA A 1 116 ? 0.559 -11.707 -6.357 1.00 96.25 116 ALA A O 1
ATOM 912 N N . LEU A 1 117 ? -0.817 -13.423 -5.838 1.00 97.44 117 LEU A N 1
ATOM 913 C CA . LEU A 1 117 ? 0.141 -14.142 -4.990 1.00 97.44 117 LEU A CA 1
ATOM 914 C C . LEU A 1 117 ? 1.408 -14.516 -5.758 1.00 97.44 117 LEU A C 1
ATOM 916 O O . LEU A 1 117 ? 2.496 -14.110 -5.357 1.00 97.44 117 LEU A O 1
ATOM 920 N N . LEU A 1 118 ? 1.263 -15.186 -6.905 1.00 96.00 118 LEU A N 1
ATOM 921 C CA . LEU A 1 118 ? 2.388 -15.609 -7.739 1.00 96.00 118 LEU A CA 1
ATOM 922 C C . LEU A 1 118 ? 3.323 -14.437 -8.056 1.00 96.00 118 LEU A C 1
ATOM 924 O O . LEU A 1 118 ? 4.545 -14.541 -7.931 1.00 96.00 118 LEU A O 1
ATOM 928 N N . HIS A 1 119 ? 2.757 -13.302 -8.465 1.00 95.12 119 HIS A N 1
ATOM 929 C CA . HIS A 1 119 ? 3.546 -12.127 -8.801 1.00 95.12 119 HIS A CA 1
ATOM 930 C C . HIS A 1 119 ? 4.205 -11.495 -7.568 1.00 95.12 119 HIS A C 1
ATOM 932 O O . HIS A 1 119 ? 5.393 -11.184 -7.623 1.00 95.12 119 HIS A O 1
ATOM 938 N N . LEU A 1 120 ? 3.497 -11.337 -6.450 1.00 97.31 120 LEU A N 1
ATOM 939 C CA . LEU A 1 120 ? 4.071 -10.743 -5.236 1.00 97.31 120 LEU A CA 1
ATOM 940 C C . LEU A 1 120 ? 5.181 -11.623 -4.641 1.00 97.31 120 LEU A C 1
ATOM 942 O O . LEU A 1 120 ? 6.251 -11.114 -4.312 1.00 97.31 120 LEU A O 1
ATOM 946 N N . GLU A 1 121 ? 4.987 -12.939 -4.591 1.00 96.88 121 GLU A N 1
ATOM 947 C CA . GLU A 1 121 ? 5.995 -13.899 -4.125 1.00 96.88 121 GLU A CA 1
ATOM 948 C C . GLU A 1 121 ? 7.226 -13.920 -5.038 1.00 96.88 121 GLU A C 1
ATOM 950 O O . GLU A 1 121 ? 8.365 -13.894 -4.563 1.00 96.88 121 GLU A O 1
ATOM 955 N N . THR A 1 122 ? 7.021 -13.872 -6.358 1.00 94.69 122 THR A N 1
ATOM 956 C CA . THR A 1 122 ? 8.130 -13.779 -7.318 1.00 94.69 122 THR A CA 1
ATOM 957 C C . THR A 1 122 ? 8.896 -12.463 -7.158 1.00 94.69 122 THR A C 1
ATOM 959 O O . THR A 1 122 ? 10.128 -12.445 -7.205 1.00 94.69 122 THR A O 1
ATOM 962 N N . ALA A 1 123 ? 8.198 -11.351 -6.906 1.00 95.06 123 ALA A N 1
ATOM 963 C CA . ALA A 1 123 ? 8.837 -10.072 -6.618 1.00 95.06 123 ALA A CA 1
ATOM 964 C C . ALA A 1 123 ? 9.695 -10.142 -5.342 1.00 95.06 123 ALA A C 1
ATOM 966 O O . ALA A 1 123 ? 10.832 -9.662 -5.348 1.00 95.06 123 ALA A O 1
ATOM 967 N N . MET A 1 124 ? 9.192 -10.779 -4.275 1.00 96.25 124 MET A N 1
ATOM 968 C CA . MET A 1 124 ? 9.953 -11.002 -3.039 1.00 96.25 124 MET A CA 1
ATOM 969 C C . MET A 1 124 ? 11.203 -11.847 -3.287 1.00 96.25 124 MET A C 1
ATOM 971 O O . MET A 1 124 ? 12.277 -11.498 -2.797 1.00 96.25 124 MET A O 1
ATOM 975 N N . TYR A 1 125 ? 11.091 -12.923 -4.074 1.00 94.88 125 TYR A N 1
ATOM 976 C CA . TYR A 1 125 ? 12.231 -13.760 -4.453 1.00 94.88 125 TYR A CA 1
ATOM 977 C C . TYR A 1 125 ? 13.331 -12.939 -5.137 1.00 94.88 125 TYR A C 1
ATOM 979 O O . TYR A 1 125 ? 14.495 -13.009 -4.736 1.00 94.88 125 TYR A O 1
ATOM 987 N N . PHE A 1 126 ? 12.974 -12.112 -6.124 1.00 93.38 126 PHE A N 1
ATOM 988 C CA . PHE A 1 126 ? 13.948 -11.258 -6.802 1.00 93.38 126 PHE A CA 1
ATOM 989 C C . PHE A 1 126 ? 14.553 -10.204 -5.869 1.00 93.38 126 PHE A C 1
ATOM 991 O O . PHE A 1 126 ? 15.767 -10.006 -5.892 1.00 93.38 126 PHE A O 1
ATOM 998 N N . ALA A 1 127 ? 13.747 -9.556 -5.023 1.00 93.94 127 ALA A N 1
ATOM 999 C CA . ALA A 1 127 ? 14.252 -8.588 -4.050 1.00 93.94 127 ALA A CA 1
ATOM 1000 C C . ALA A 1 127 ? 15.252 -9.235 -3.070 1.00 93.94 127 ALA A C 1
ATOM 1002 O O . ALA A 1 127 ? 16.321 -8.676 -2.817 1.00 93.94 127 ALA A O 1
ATOM 1003 N N . LEU A 1 128 ? 14.968 -10.457 -2.601 1.00 93.94 128 LEU A N 1
ATOM 1004 C CA . LEU A 1 128 ? 15.883 -11.261 -1.782 1.00 93.94 128 LEU A CA 1
ATOM 1005 C C . LEU A 1 128 ? 17.173 -11.616 -2.529 1.00 93.94 128 LEU A C 1
ATOM 1007 O O . LEU A 1 128 ? 18.263 -11.420 -1.990 1.00 93.94 128 LEU A O 1
ATOM 1011 N N . ALA A 1 129 ? 17.067 -12.104 -3.767 1.00 93.19 129 ALA A N 1
ATOM 1012 C CA . ALA A 1 129 ? 18.220 -12.467 -4.592 1.00 93.19 129 ALA A CA 1
ATOM 1013 C C . ALA A 1 129 ? 19.146 -11.265 -4.850 1.00 93.19 129 ALA A C 1
ATOM 1015 O O . ALA A 1 129 ? 20.370 -11.406 -4.874 1.00 93.19 129 ALA A O 1
ATOM 1016 N N . LEU A 1 130 ? 18.563 -10.071 -4.988 1.00 91.50 130 LEU A N 1
ATOM 1017 C CA . LEU A 1 130 ? 19.280 -8.810 -5.175 1.00 91.50 130 LEU A CA 1
ATOM 1018 C C . LEU A 1 130 ? 19.742 -8.161 -3.865 1.00 91.50 130 LEU A C 1
ATOM 1020 O O . LEU A 1 130 ? 20.496 -7.188 -3.919 1.00 91.50 130 LEU A O 1
ATOM 1024 N N . LYS A 1 131 ? 19.329 -8.698 -2.709 1.00 92.75 131 LYS A N 1
ATOM 1025 C CA . LYS A 1 131 ? 19.552 -8.115 -1.377 1.00 92.75 131 LYS A CA 1
ATOM 1026 C C . LYS A 1 131 ? 19.024 -6.676 -1.263 1.00 92.75 131 LYS A C 1
ATOM 1028 O O . LYS A 1 131 ? 19.612 -5.854 -0.565 1.00 92.75 131 LYS A O 1
ATOM 1033 N N . ASP A 1 132 ? 17.928 -6.371 -1.957 1.00 91.62 132 ASP A N 1
ATOM 1034 C CA . ASP A 1 132 ? 17.239 -5.081 -1.868 1.00 91.62 132 ASP A CA 1
ATOM 1035 C C . ASP A 1 132 ? 16.190 -5.151 -0.752 1.00 91.62 132 ASP A C 1
ATOM 1037 O O . ASP A 1 132 ? 15.030 -5.509 -0.965 1.00 91.62 132 ASP A O 1
ATOM 1041 N N . PHE A 1 133 ? 16.642 -4.897 0.475 1.00 91.88 133 PHE A N 1
ATOM 1042 C CA . PHE A 1 133 ? 15.822 -5.054 1.674 1.00 91.88 133 PHE A CA 1
ATOM 1043 C C . PHE A 1 133 ? 14.709 -4.002 1.785 1.00 91.88 133 PHE A C 1
ATOM 1045 O O . PHE A 1 133 ? 13.627 -4.324 2.269 1.00 91.88 133 PHE A O 1
ATOM 1052 N N . ASP A 1 134 ? 14.919 -2.785 1.275 1.00 90.44 134 ASP A N 1
ATOM 1053 C CA . ASP A 1 134 ? 13.856 -1.773 1.204 1.00 90.44 134 ASP A CA 1
ATOM 1054 C C . ASP A 1 134 ? 12.741 -2.213 0.255 1.00 90.44 134 ASP A C 1
ATOM 1056 O O . ASP A 1 134 ? 11.559 -2.147 0.592 1.00 90.44 134 ASP A O 1
ATOM 1060 N N . LEU A 1 135 ? 13.109 -2.710 -0.930 1.00 90.81 135 LEU A N 1
ATOM 1061 C CA . LEU A 1 135 ? 12.126 -3.211 -1.881 1.00 90.81 135 LEU A CA 1
ATOM 1062 C C . LEU A 1 135 ? 11.404 -4.448 -1.340 1.00 90.81 135 LEU A C 1
ATOM 1064 O O . LEU A 1 135 ? 10.190 -4.563 -1.509 1.00 90.81 135 LEU A O 1
ATOM 1068 N N . LEU A 1 136 ? 12.120 -5.351 -0.664 1.00 94.38 136 LEU A N 1
ATOM 1069 C CA . LEU A 1 136 ? 11.506 -6.514 -0.030 1.00 94.38 136 LEU A CA 1
ATOM 1070 C C . LEU A 1 136 ? 10.464 -6.102 1.016 1.00 94.38 136 LEU A C 1
ATOM 1072 O O . LEU A 1 136 ? 9.373 -6.672 1.029 1.00 94.38 136 LEU A O 1
ATOM 1076 N N . GLN A 1 137 ? 10.770 -5.103 1.851 1.00 93.38 137 GLN A N 1
ATOM 1077 C CA . GLN A 1 137 ? 9.828 -4.573 2.838 1.00 93.38 137 GLN A CA 1
ATOM 1078 C C . GLN A 1 137 ? 8.573 -4.006 2.159 1.00 93.38 137 GLN A C 1
ATOM 1080 O O . GLN A 1 137 ? 7.460 -4.367 2.542 1.00 93.38 137 GLN A O 1
ATOM 1085 N N . ALA A 1 138 ? 8.740 -3.208 1.101 1.00 92.62 138 ALA A N 1
ATOM 1086 C CA . ALA A 1 138 ? 7.619 -2.629 0.362 1.00 92.62 138 ALA A CA 1
ATOM 1087 C C . ALA A 1 138 ? 6.738 -3.699 -0.315 1.00 92.62 138 ALA A C 1
ATOM 1089 O O . ALA A 1 138 ? 5.510 -3.606 -0.299 1.00 92.62 138 ALA A O 1
ATOM 1090 N N . ILE A 1 139 ? 7.342 -4.745 -0.892 1.00 95.75 139 ILE A N 1
ATOM 1091 C CA . ILE A 1 139 ? 6.598 -5.859 -1.501 1.00 95.75 139 ILE A CA 1
ATOM 1092 C C . ILE A 1 139 ? 5.859 -6.665 -0.427 1.00 95.75 139 ILE A C 1
ATOM 1094 O O . ILE A 1 139 ? 4.695 -7.010 -0.620 1.00 95.75 139 ILE A O 1
ATOM 1098 N N . ALA A 1 140 ? 6.490 -6.929 0.718 1.00 95.62 140 ALA A N 1
ATOM 1099 C CA . ALA A 1 140 ? 5.850 -7.634 1.824 1.00 95.62 140 ALA A CA 1
ATOM 1100 C C . ALA A 1 140 ? 4.665 -6.837 2.406 1.00 95.62 140 ALA A C 1
ATOM 1102 O O . ALA A 1 140 ? 3.628 -7.423 2.726 1.00 95.62 140 ALA A O 1
ATOM 1103 N N . ALA A 1 141 ? 4.758 -5.503 2.463 1.00 95.06 141 ALA A N 1
ATOM 1104 C CA . ALA A 1 141 ? 3.626 -4.643 2.809 1.00 95.06 141 ALA A CA 1
ATOM 1105 C C . ALA A 1 141 ? 2.481 -4.768 1.782 1.00 95.06 141 ALA A C 1
ATOM 1107 O O . ALA A 1 141 ? 1.321 -4.912 2.167 1.00 95.06 141 ALA A O 1
ATOM 1108 N N . ASN A 1 142 ? 2.794 -4.808 0.480 1.00 96.31 142 ASN A N 1
ATOM 1109 C CA . ASN A 1 142 ? 1.793 -5.008 -0.578 1.00 96.31 142 ASN A CA 1
ATOM 1110 C C . ASN A 1 142 ? 1.135 -6.393 -0.540 1.00 96.31 142 ASN A C 1
ATOM 1112 O O . ASN A 1 142 ? -0.071 -6.489 -0.778 1.00 96.31 142 ASN A O 1
ATOM 1116 N N . LEU A 1 143 ? 1.899 -7.446 -0.229 1.00 97.31 143 LEU A N 1
ATOM 1117 C CA . LEU A 1 143 ? 1.373 -8.794 -0.001 1.00 97.31 143 LEU A CA 1
ATOM 1118 C C . LEU A 1 143 ? 0.424 -8.816 1.191 1.00 97.31 143 LEU A C 1
ATOM 1120 O O . LEU A 1 143 ? -0.686 -9.328 1.079 1.00 97.31 143 LEU A O 1
ATOM 1124 N N . THR A 1 144 ? 0.820 -8.197 2.299 1.00 96.75 144 THR A N 1
ATOM 1125 C CA . THR A 1 144 ? -0.040 -8.092 3.481 1.00 96.75 144 THR A CA 1
ATOM 1126 C C . THR A 1 144 ? -1.347 -7.367 3.160 1.00 96.75 144 THR A C 1
ATOM 1128 O O . THR A 1 144 ? -2.419 -7.858 3.507 1.00 96.75 144 THR A O 1
ATOM 1131 N N . LEU A 1 145 ? -1.280 -6.246 2.431 1.00 95.94 145 LEU A N 1
ATOM 1132 C CA . LEU A 1 145 ? -2.471 -5.519 1.988 1.00 95.94 145 LEU A CA 1
ATOM 1133 C C . LEU A 1 145 ? -3.349 -6.361 1.047 1.00 95.94 145 LEU A C 1
ATOM 1135 O O . LEU A 1 145 ? -4.573 -6.311 1.140 1.00 95.94 145 LEU A O 1
ATOM 1139 N N . HIS A 1 146 ? -2.753 -7.145 0.142 1.00 97.25 146 HIS A N 1
ATOM 1140 C CA . HIS A 1 146 ? -3.505 -8.079 -0.706 1.00 97.25 146 HIS A CA 1
ATOM 1141 C C . HIS A 1 146 ? -4.272 -9.097 0.136 1.00 97.25 146 HIS A C 1
ATOM 1143 O O . HIS A 1 146 ? -5.485 -9.215 -0.020 1.00 97.25 146 HIS A O 1
ATOM 1149 N N . LEU A 1 147 ? -3.598 -9.767 1.072 1.00 97.62 147 LEU A N 1
ATOM 1150 C CA . LEU A 1 147 ? -4.235 -10.740 1.960 1.00 97.62 147 LEU A CA 1
ATOM 1151 C C . LEU A 1 147 ? -5.358 -10.096 2.783 1.00 97.62 147 LEU A C 1
ATOM 1153 O O . LEU A 1 147 ? -6.454 -10.642 2.850 1.00 97.62 147 LEU A O 1
ATOM 1157 N N . GLN A 1 148 ? -5.130 -8.898 3.327 1.00 95.81 148 GLN A N 1
ATOM 1158 C CA . GLN A 1 148 ? -6.155 -8.122 4.029 1.00 95.81 148 GLN A CA 1
ATOM 1159 C C . GLN A 1 148 ? -7.391 -7.871 3.159 1.00 95.81 148 GLN A C 1
ATOM 1161 O O . GLN A 1 148 ? -8.518 -8.042 3.618 1.00 95.81 148 GLN A O 1
ATOM 1166 N N . SER A 1 149 ? -7.184 -7.505 1.894 1.00 94.12 149 SER A N 1
ATOM 1167 C CA . SER A 1 149 ? -8.269 -7.163 0.972 1.00 94.12 149 SER A CA 1
ATOM 1168 C C . SER A 1 149 ? -9.162 -8.351 0.589 1.00 94.12 149 SER A C 1
ATOM 1170 O O . SER A 1 149 ? -10.284 -8.148 0.132 1.00 94.12 149 SER A O 1
ATOM 1172 N N . VAL A 1 150 ? -8.693 -9.586 0.803 1.00 95.62 150 VAL A N 1
ATOM 1173 C CA . VAL A 1 150 ? -9.424 -10.810 0.446 1.00 95.62 150 VAL A CA 1
ATOM 1174 C C . VAL A 1 150 ? -9.988 -11.576 1.651 1.00 95.62 150 VAL A C 1
ATOM 1176 O O . VAL A 1 150 ? -10.559 -12.651 1.470 1.00 95.62 150 VAL A O 1
ATOM 1179 N N . ILE A 1 151 ? -9.902 -11.018 2.867 1.00 94.94 151 ILE A N 1
ATOM 1180 C CA . ILE A 1 151 ? -10.504 -11.610 4.080 1.00 94.94 151 ILE A CA 1
ATOM 1181 C C . ILE A 1 151 ? -12.021 -11.741 3.928 1.00 94.94 151 ILE A C 1
ATOM 1183 O O . ILE A 1 151 ? -12.584 -12.800 4.186 1.00 94.94 151 ILE A O 1
ATOM 1187 N N . ALA A 1 152 ? -12.692 -10.687 3.450 1.00 91.88 152 ALA A N 1
ATOM 1188 C CA . ALA A 1 152 ? -14.144 -10.695 3.240 1.00 91.88 152 ALA A CA 1
ATOM 1189 C C . ALA A 1 152 ? -14.596 -11.707 2.168 1.00 91.88 152 ALA A C 1
ATOM 1191 O O . ALA A 1 152 ? -15.781 -12.016 2.067 1.00 91.88 152 ALA A O 1
ATOM 1192 N N . LEU A 1 153 ? -13.652 -12.217 1.372 1.00 93.25 153 LEU A N 1
ATOM 1193 C CA . LEU A 1 153 ? -13.871 -13.231 0.347 1.00 93.25 153 LEU A CA 1
ATOM 1194 C C . LEU A 1 153 ? -13.493 -14.637 0.831 1.00 93.25 153 LEU A C 1
ATOM 1196 O O . LEU A 1 153 ? -13.534 -15.562 0.024 1.00 93.25 153 LEU A O 1
ATOM 1200 N N . ASP A 1 154 ? -13.116 -14.815 2.098 1.00 93.81 154 ASP A N 1
ATOM 1201 C CA . ASP A 1 154 ? -12.687 -16.106 2.655 1.00 93.81 154 ASP A CA 1
ATOM 1202 C C . ASP A 1 154 ? -11.515 -16.732 1.868 1.00 93.81 154 ASP A C 1
ATOM 1204 O O . ASP A 1 154 ? -11.484 -17.924 1.575 1.00 93.81 154 ASP A O 1
ATOM 1208 N N . LEU A 1 155 ? -10.570 -15.889 1.429 1.00 95.06 155 LEU A N 1
ATOM 1209 C CA . LEU A 1 155 ? -9.332 -16.307 0.744 1.00 95.06 155 LEU A CA 1
ATOM 1210 C C . LEU A 1 155 ? -8.075 -16.066 1.593 1.00 95.06 155 LEU A C 1
ATOM 1212 O O . LEU A 1 155 ? -6.978 -16.460 1.205 1.00 95.06 155 LEU A O 1
ATOM 1216 N N . ALA A 1 156 ? -8.229 -15.407 2.738 1.00 95.69 156 ALA A N 1
ATOM 1217 C CA . ALA A 1 156 ? -7.207 -15.238 3.760 1.00 95.69 156 ALA A CA 1
ATOM 1218 C C . ALA A 1 156 ? -7.892 -15.113 5.121 1.00 95.69 156 ALA A C 1
ATOM 1220 O O . ALA A 1 156 ? -9.002 -14.585 5.216 1.00 95.69 156 ALA A O 1
ATOM 1221 N N . ASP A 1 157 ? -7.222 -15.553 6.178 1.00 92.75 157 ASP A N 1
ATOM 1222 C CA . ASP A 1 157 ? -7.732 -15.419 7.537 1.00 92.75 157 ASP A CA 1
ATOM 1223 C C . ASP A 1 157 ? -7.074 -14.247 8.283 1.00 92.75 157 ASP A C 1
ATOM 1225 O O . ASP A 1 157 ? -5.928 -13.861 8.035 1.00 92.75 157 ASP A O 1
ATOM 1229 N N . VAL A 1 158 ? -7.810 -13.673 9.239 1.00 91.81 158 VAL A N 1
ATOM 1230 C CA . VAL A 1 158 ? -7.362 -12.522 10.043 1.00 91.81 158 VAL A CA 1
ATOM 1231 C C . VAL A 1 158 ? -6.046 -12.820 10.774 1.00 91.81 158 VAL A C 1
ATOM 1233 O O . VAL A 1 158 ? -5.217 -11.926 10.949 1.00 91.81 158 VAL A O 1
ATOM 1236 N N . GLU A 1 159 ? -5.820 -14.062 11.205 1.00 88.38 159 GLU A N 1
ATOM 1237 C CA . GLU A 1 159 ? -4.624 -14.423 11.962 1.00 88.38 159 GLU A CA 1
ATOM 1238 C C . GLU A 1 159 ? -3.372 -14.459 11.080 1.00 88.38 159 GLU A C 1
ATOM 1240 O O . GLU A 1 159 ? -2.314 -13.983 11.504 1.00 88.38 159 GLU A O 1
ATOM 1245 N N . GLN A 1 160 ? -3.500 -14.979 9.859 1.00 91.44 160 GLN A N 1
ATOM 1246 C CA . GLN A 1 160 ? -2.476 -14.976 8.822 1.00 91.44 160 GLN A CA 1
ATOM 1247 C C . GLN A 1 160 ? -2.124 -13.545 8.421 1.00 91.44 160 GLN A C 1
ATOM 1249 O O . GLN A 1 160 ? -0.945 -13.186 8.411 1.00 91.44 160 GLN A O 1
ATOM 1254 N N . VAL A 1 161 ? -3.126 -12.705 8.142 1.00 94.62 161 VAL A N 1
ATOM 1255 C CA . VAL A 1 161 ? -2.899 -11.295 7.784 1.00 94.62 161 VAL A CA 1
ATOM 1256 C C . VAL A 1 161 ? -2.201 -10.553 8.920 1.00 94.62 161 VAL A C 1
ATOM 1258 O O . VAL A 1 161 ? -1.230 -9.829 8.695 1.00 94.62 161 VAL A O 1
ATOM 1261 N N . TYR A 1 162 ? -2.624 -10.786 10.164 1.00 90.62 162 TYR A N 1
ATOM 1262 C CA . TYR A 1 162 ? -1.963 -10.199 11.321 1.00 90.62 162 TYR A CA 1
ATOM 1263 C C . TYR A 1 162 ? -0.506 -10.657 11.448 1.00 90.62 162 TYR A C 1
ATOM 1265 O O . TYR A 1 162 ? 0.370 -9.831 11.688 1.00 90.62 162 TYR A O 1
ATOM 1273 N N . ALA A 1 163 ? -0.217 -11.948 11.253 1.00 88.94 163 ALA A N 1
ATOM 1274 C CA . ALA A 1 163 ? 1.151 -12.466 11.293 1.00 88.94 163 ALA A CA 1
ATOM 1275 C C . ALA A 1 163 ? 2.054 -11.809 10.235 1.00 88.94 163 ALA A C 1
ATOM 1277 O O . ALA A 1 163 ? 3.201 -11.474 10.538 1.00 88.94 163 ALA A O 1
ATOM 1278 N N . TRP A 1 164 ? 1.527 -11.561 9.034 1.00 93.62 164 TRP A N 1
ATOM 1279 C CA . TRP A 1 164 ? 2.230 -10.822 7.987 1.00 93.62 164 TRP A CA 1
ATOM 1280 C C . TRP A 1 164 ? 2.518 -9.373 8.382 1.00 93.62 164 TRP A C 1
ATOM 1282 O O . TRP A 1 164 ? 3.663 -8.937 8.264 1.00 93.62 164 TRP A O 1
ATOM 1292 N N . HIS A 1 165 ? 1.545 -8.662 8.960 1.00 92.69 165 HIS A N 1
ATOM 1293 C CA . HIS A 1 165 ? 1.784 -7.323 9.510 1.00 92.69 165 HIS A CA 1
ATOM 1294 C C . HIS A 1 165 ? 2.890 -7.332 10.575 1.00 92.69 165 HIS A C 1
ATOM 1296 O O . HIS A 1 165 ? 3.804 -6.512 10.524 1.00 92.69 165 HIS A O 1
ATOM 1302 N N . ILE A 1 166 ? 2.872 -8.289 11.513 1.00 88.12 166 ILE A N 1
ATOM 1303 C CA . ILE A 1 166 ? 3.934 -8.431 12.526 1.00 88.12 166 ILE A CA 1
ATOM 1304 C C . ILE A 1 166 ? 5.299 -8.667 11.879 1.00 88.12 166 ILE A C 1
ATOM 1306 O O . ILE A 1 166 ? 6.294 -8.093 12.332 1.00 88.12 166 ILE A O 1
ATOM 1310 N N . LEU A 1 167 ? 5.361 -9.511 10.849 1.00 89.44 167 LEU A N 1
ATOM 1311 C CA . LEU A 1 167 ? 6.598 -9.814 10.140 1.00 89.44 167 LEU A CA 1
ATOM 1312 C C . LEU A 1 167 ? 7.158 -8.566 9.451 1.00 89.44 167 LEU A C 1
ATOM 1314 O O . LEU A 1 167 ? 8.326 -8.250 9.664 1.00 89.44 167 LEU A O 1
ATOM 1318 N N . VAL A 1 168 ? 6.333 -7.837 8.693 1.00 91.44 168 VAL A N 1
ATOM 1319 C CA . VAL A 1 168 ? 6.735 -6.599 8.003 1.00 91.44 168 VAL A CA 1
ATOM 1320 C C . VAL A 1 168 ? 7.237 -5.563 9.005 1.00 91.44 168 VAL A C 1
ATOM 1322 O O . VAL A 1 168 ? 8.326 -5.021 8.838 1.00 91.44 168 VAL A O 1
ATOM 1325 N N . MET A 1 169 ? 6.502 -5.349 10.096 1.00 88.25 169 MET A N 1
ATOM 1326 C CA . MET A 1 169 ? 6.883 -4.396 11.140 1.00 88.25 169 MET A CA 1
ATOM 1327 C C . MET A 1 169 ? 8.188 -4.794 11.846 1.00 88.25 169 MET A C 1
ATOM 1329 O O . MET A 1 169 ? 9.081 -3.967 12.044 1.00 88.25 169 MET A O 1
ATOM 1333 N N . SER A 1 170 ? 8.346 -6.084 12.164 1.00 86.31 170 SER A N 1
ATOM 1334 C CA . SER A 1 170 ? 9.585 -6.615 12.745 1.00 86.31 170 SER A CA 1
ATOM 1335 C C . SER A 1 170 ? 10.766 -6.446 11.795 1.00 86.31 170 SER A C 1
ATOM 1337 O O . SER A 1 170 ? 11.866 -6.125 12.238 1.00 86.31 170 SER A O 1
ATOM 1339 N N . TYR A 1 171 ? 10.543 -6.651 10.498 1.00 88.44 171 TYR A N 1
ATOM 1340 C CA . TYR A 1 171 ? 11.550 -6.508 9.457 1.00 88.44 171 TYR A CA 1
ATOM 1341 C C . TYR A 1 171 ? 12.031 -5.055 9.342 1.00 88.44 171 TYR A C 1
ATOM 1343 O O . TYR A 1 171 ? 13.233 -4.812 9.468 1.00 88.44 171 TYR A O 1
ATOM 1351 N N . THR A 1 172 ? 11.099 -4.098 9.237 1.00 87.44 172 THR A N 1
ATOM 1352 C CA . THR A 1 172 ? 11.365 -2.648 9.284 1.00 87.44 172 THR A CA 1
ATOM 1353 C C . THR A 1 172 ? 12.216 -2.288 10.504 1.00 87.44 172 THR A C 1
ATOM 1355 O O . THR A 1 172 ? 13.281 -1.692 10.372 1.00 87.44 172 THR A O 1
ATOM 1358 N N . ASN A 1 173 ? 11.804 -2.723 11.698 1.00 84.25 173 ASN A N 1
ATOM 1359 C CA . ASN A 1 173 ? 12.491 -2.386 12.946 1.00 84.25 173 ASN A CA 1
ATOM 1360 C C . ASN A 1 173 ? 13.879 -3.023 13.101 1.00 84.25 173 ASN A C 1
ATOM 1362 O O . ASN A 1 173 ? 14.754 -2.443 13.741 1.00 84.25 173 ASN A O 1
ATOM 1366 N N . LYS A 1 174 ? 14.079 -4.251 12.608 1.00 85.44 174 LYS A N 1
ATOM 1367 C CA . LYS A 1 174 ? 15.338 -4.990 12.799 1.00 85.44 174 LYS A CA 1
ATOM 1368 C C . LYS A 1 174 ? 16.401 -4.635 11.775 1.00 85.44 174 LYS A C 1
ATOM 1370 O O . LYS A 1 174 ? 17.580 -4.714 12.109 1.00 85.44 174 LYS A O 1
ATOM 1375 N N . LEU A 1 175 ? 15.992 -4.299 10.556 1.00 87.00 175 LEU A N 1
ATOM 1376 C CA . LEU A 1 175 ? 16.911 -3.990 9.463 1.00 87.00 175 LEU A CA 1
ATOM 1377 C C . LEU A 1 175 ? 16.998 -2.500 9.150 1.00 87.00 175 LEU A C 1
ATOM 1379 O O . LEU A 1 175 ? 17.844 -2.120 8.349 1.00 87.00 175 LEU A O 1
ATOM 1383 N N . ASP A 1 176 ? 16.181 -1.676 9.807 1.00 85.88 176 ASP A N 1
ATOM 1384 C CA . ASP A 1 176 ? 16.198 -0.221 9.666 1.00 85.88 176 ASP A CA 1
ATOM 1385 C C . ASP A 1 176 ? 15.832 0.260 8.244 1.00 85.88 176 ASP A C 1
ATOM 1387 O O . ASP A 1 176 ? 16.333 1.275 7.767 1.00 85.88 176 ASP A O 1
ATOM 1391 N N . VAL A 1 177 ? 14.944 -0.484 7.571 1.00 86.25 177 VAL A N 1
ATOM 1392 C CA . VAL A 1 177 ? 14.557 -0.319 6.153 1.00 86.25 177 VAL A CA 1
ATOM 1393 C C . VAL A 1 177 ? 13.173 0.304 5.977 1.00 86.25 177 VAL A C 1
ATOM 1395 O O . VAL A 1 177 ? 12.363 0.307 6.901 1.00 86.25 177 VAL A O 1
ATOM 1398 N N . GLY A 1 178 ? 12.876 0.795 4.771 1.00 80.75 178 GLY A N 1
ATOM 1399 C CA . GLY A 1 178 ? 11.541 1.268 4.381 1.00 80.75 178 GLY A CA 1
ATOM 1400 C C . GLY A 1 178 ? 11.147 2.632 4.954 1.00 80.75 178 GLY A C 1
ATOM 1401 O O . GLY A 1 178 ? 9.999 3.047 4.801 1.00 80.75 178 GLY A O 1
ATOM 1402 N N . LYS A 1 179 ? 12.075 3.343 5.610 1.00 81.44 179 LYS A N 1
ATOM 1403 C CA . LYS A 1 179 ? 11.832 4.603 6.344 1.00 81.44 179 LYS A CA 1
ATOM 1404 C C . LYS A 1 179 ? 11.177 5.709 5.521 1.00 81.44 179 LYS A C 1
ATOM 1406 O O . LYS A 1 179 ? 10.420 6.487 6.087 1.00 81.44 179 LYS A O 1
ATOM 1411 N N . ASP A 1 180 ? 11.412 5.691 4.216 1.00 80.94 180 ASP A N 1
ATOM 1412 C CA . ASP A 1 180 ? 10.946 6.664 3.222 1.00 80.94 180 ASP A CA 1
ATOM 1413 C C . ASP A 1 180 ? 9.424 6.627 2.962 1.00 80.94 180 ASP A C 1
ATOM 1415 O O . ASP A 1 180 ? 8.879 7.487 2.273 1.00 80.94 180 ASP A O 1
ATOM 1419 N N . SER A 1 181 ? 8.724 5.621 3.493 1.00 85.00 181 SER A N 1
ATOM 1420 C CA . SER A 1 181 ? 7.266 5.492 3.416 1.00 85.00 181 SER A CA 1
ATOM 1421 C C . SER A 1 181 ? 6.691 4.998 4.744 1.00 85.00 181 SER A C 1
ATOM 1423 O O . SER A 1 181 ? 7.433 4.571 5.631 1.00 85.00 181 SER A O 1
ATOM 1425 N N . ALA A 1 182 ? 5.369 5.043 4.890 1.00 90.31 182 ALA A N 1
ATOM 1426 C CA . ALA A 1 182 ? 4.654 4.537 6.061 1.00 90.31 182 ALA A CA 1
ATOM 1427 C C . ALA A 1 182 ? 3.529 3.555 5.698 1.00 90.31 182 ALA A C 1
ATOM 1429 O O . ALA A 1 182 ? 2.630 3.326 6.510 1.00 90.31 182 ALA A O 1
ATOM 1430 N N . TRP A 1 183 ? 3.548 2.976 4.495 1.00 92.00 183 TRP A N 1
ATOM 1431 C CA . TRP A 1 183 ? 2.474 2.100 4.020 1.00 92.00 183 TRP A CA 1
ATOM 1432 C C . TRP A 1 183 ? 2.188 0.932 4.964 1.00 92.00 183 TRP A C 1
ATOM 1434 O O . TRP A 1 183 ? 1.028 0.652 5.250 1.00 92.00 183 TRP A O 1
ATOM 1444 N N . GLU A 1 184 ? 3.215 0.299 5.529 1.00 91.88 184 GLU A N 1
ATOM 1445 C CA . GLU A 1 184 ? 3.032 -0.799 6.480 1.00 91.88 184 GLU A CA 1
ATOM 1446 C C . GLU A 1 184 ? 2.305 -0.371 7.762 1.00 91.88 184 GLU A C 1
ATOM 1448 O O . GLU A 1 184 ? 1.495 -1.126 8.298 1.00 91.88 184 GLU A O 1
ATOM 1453 N N . LEU A 1 185 ? 2.543 0.856 8.234 1.00 92.25 185 LEU A N 1
ATOM 1454 C CA . LEU A 1 185 ? 1.860 1.406 9.405 1.00 92.25 185 LEU A CA 1
ATOM 1455 C C . LEU A 1 185 ? 0.414 1.747 9.087 1.00 92.25 185 LEU A C 1
ATOM 1457 O O . LEU A 1 185 ? -0.477 1.472 9.888 1.00 92.25 185 LEU A O 1
ATOM 1461 N N . ILE A 1 186 ? 0.198 2.348 7.917 1.00 94.75 186 ILE A N 1
ATOM 1462 C CA . ILE A 1 186 ? -1.124 2.722 7.429 1.00 94.75 186 ILE A CA 1
ATOM 1463 C C . ILE A 1 186 ? -1.993 1.471 7.316 1.00 94.75 186 ILE A C 1
ATOM 1465 O O . ILE A 1 186 ? -3.068 1.429 7.914 1.00 94.75 186 ILE A O 1
ATOM 1469 N N . PHE A 1 187 ? -1.505 0.438 6.626 1.00 95.00 187 PHE A N 1
ATOM 1470 C CA . PHE A 1 187 ? -2.253 -0.799 6.415 1.00 95.00 187 PHE A CA 1
ATOM 1471 C C . PHE A 1 187 ? -2.517 -1.535 7.728 1.00 95.00 187 PHE A C 1
ATOM 1473 O O . PHE A 1 187 ? -3.628 -2.007 7.938 1.00 95.00 187 PHE A O 1
ATOM 1480 N N . LEU A 1 188 ? -1.546 -1.589 8.645 1.00 93.75 188 LEU A N 1
ATOM 1481 C CA . LEU A 1 188 ? -1.748 -2.191 9.964 1.00 93.75 188 LEU A CA 1
ATOM 1482 C C . LEU A 1 188 ? -2.762 -1.408 10.814 1.00 93.75 188 LEU A C 1
ATOM 1484 O O . LEU A 1 188 ? -3.598 -2.014 11.484 1.00 93.75 188 LEU A O 1
ATOM 1488 N N . GLY A 1 189 ? -2.697 -0.075 10.807 1.00 93.88 189 GLY A N 1
ATOM 1489 C CA . GLY A 1 189 ? -3.656 0.767 11.522 1.00 93.88 189 GLY A CA 1
ATOM 1490 C C . GLY A 1 189 ? -5.078 0.559 11.006 1.00 93.88 189 GLY A C 1
ATOM 1491 O O . GLY A 1 189 ? -5.994 0.339 11.792 1.00 93.88 189 GLY A O 1
ATOM 1492 N N . GLU A 1 190 ? -5.244 0.547 9.684 1.00 94.25 190 GLU A N 1
ATOM 1493 C CA . GLU A 1 190 ? -6.518 0.254 9.025 1.00 94.25 190 GLU A CA 1
ATOM 1494 C C . GLU A 1 190 ? -7.018 -1.154 9.369 1.00 94.25 190 GLU A C 1
ATOM 1496 O O . GLU A 1 190 ? -8.125 -1.312 9.881 1.00 94.25 190 GLU A O 1
ATOM 1501 N N . PHE A 1 191 ? -6.160 -2.165 9.209 1.00 94.19 191 PHE A N 1
ATOM 1502 C CA . PHE A 1 191 ? -6.472 -3.553 9.532 1.00 94.19 191 PHE A CA 1
ATOM 1503 C C . PHE A 1 191 ? -6.960 -3.724 10.967 1.00 94.19 191 PHE A C 1
ATOM 1505 O O . PHE A 1 191 ? -7.947 -4.420 11.215 1.00 94.19 191 PHE A O 1
ATOM 1512 N N . TRP A 1 192 ? -6.264 -3.095 11.918 1.00 92.38 192 TRP A N 1
ATOM 1513 C CA . TRP A 1 192 ? -6.629 -3.163 13.323 1.00 92.38 192 TRP A CA 1
ATOM 1514 C C . TRP A 1 192 ? -7.978 -2.500 13.578 1.00 92.38 192 TRP A C 1
ATOM 1516 O O . TRP A 1 192 ? -8.802 -3.088 14.276 1.00 92.38 192 TRP A O 1
ATOM 1526 N N . LEU A 1 193 ? -8.220 -1.323 12.990 1.00 92.50 193 LEU A N 1
ATOM 1527 C CA . LEU A 1 193 ? -9.491 -0.612 13.117 1.00 92.50 193 LEU A CA 1
ATOM 1528 C C . LEU A 1 193 ? -10.670 -1.425 12.563 1.00 92.50 193 LEU A C 1
ATOM 1530 O O . LEU A 1 193 ? -11.754 -1.342 13.135 1.00 92.50 193 LEU A O 1
ATOM 1534 N N . ASP A 1 194 ? -10.452 -2.229 11.522 1.00 91.94 194 ASP A N 1
ATOM 1535 C CA . ASP A 1 194 ? -11.486 -3.059 10.891 1.00 91.94 194 ASP A CA 1
ATOM 1536 C C . ASP A 1 194 ? -11.711 -4.411 11.592 1.00 91.94 194 ASP A C 1
ATOM 1538 O O . ASP A 1 194 ? -12.790 -4.989 11.492 1.00 91.94 194 ASP A O 1
ATOM 1542 N N . ASN A 1 195 ? -10.715 -4.928 12.322 1.00 89.44 195 ASN A N 1
ATOM 1543 C CA . ASN A 1 195 ? -10.722 -6.298 12.864 1.00 89.44 195 ASN A CA 1
ATOM 1544 C C . ASN A 1 195 ? -10.574 -6.358 14.393 1.00 89.44 195 ASN A C 1
ATOM 1546 O O . ASN A 1 195 ? -10.131 -7.364 14.957 1.00 89.44 195 ASN A O 1
ATOM 1550 N N . GLN A 1 196 ? -10.954 -5.284 15.084 1.00 83.00 196 GLN A N 1
ATOM 1551 C CA . GLN A 1 196 ? -10.757 -5.106 16.527 1.00 83.00 196 GLN A CA 1
ATOM 1552 C C . GLN A 1 196 ? -11.269 -6.297 17.347 1.00 83.00 196 GLN A C 1
ATOM 1554 O O . GLN A 1 196 ? -10.553 -6.805 18.207 1.00 83.00 196 GLN A O 1
ATOM 1559 N N . GLU A 1 197 ? -12.482 -6.780 17.064 1.00 77.31 197 GLU A N 1
ATOM 1560 C CA . GLU A 1 197 ? -13.117 -7.877 17.810 1.00 77.31 197 GLU A CA 1
ATOM 1561 C C . GLU A 1 197 ? -12.292 -9.168 17.795 1.00 77.31 197 GLU A C 1
ATOM 1563 O O . GLU A 1 197 ? -12.179 -9.851 18.815 1.00 77.31 197 GLU A O 1
ATOM 1568 N N . VAL A 1 198 ? -11.652 -9.468 16.664 1.00 75.50 198 VAL A N 1
ATOM 1569 C CA . VAL A 1 198 ? -10.822 -10.665 16.489 1.00 75.50 198 VAL A CA 1
ATOM 1570 C C . VAL A 1 198 ? -9.440 -10.469 17.127 1.00 75.50 198 VAL A C 1
ATOM 1572 O O . VAL A 1 198 ? -8.873 -11.398 17.704 1.00 75.50 198 VAL A O 1
ATOM 1575 N N . LEU A 1 199 ? -8.911 -9.242 17.096 1.00 75.94 199 LEU A N 1
ATOM 1576 C CA . LEU A 1 199 ? -7.553 -8.904 17.542 1.00 75.94 199 LEU A CA 1
ATOM 1577 C C . LEU A 1 199 ? -7.445 -8.508 19.030 1.00 75.94 199 LEU A C 1
ATOM 1579 O O . LEU A 1 199 ? -6.337 -8.304 19.530 1.00 75.94 199 LEU A O 1
ATOM 1583 N N . LYS A 1 200 ? -8.559 -8.451 19.777 1.00 64.75 200 LYS A N 1
ATOM 1584 C CA . LYS A 1 200 ? -8.614 -8.086 21.214 1.00 64.75 200 LYS A CA 1
ATOM 1585 C C . LYS A 1 200 ? -7.767 -8.959 22.147 1.00 64.75 200 LYS A C 1
ATOM 1587 O O . LYS A 1 200 ? -7.523 -8.567 23.288 1.00 64.75 200 LYS A O 1
ATOM 1592 N N . LYS A 1 201 ? -7.312 -10.139 21.713 1.00 56.94 201 LYS A N 1
ATOM 1593 C CA . LYS A 1 201 ? -6.434 -11.002 22.517 1.00 56.94 201 LYS A CA 1
ATOM 1594 C C . LYS A 1 201 ? -4.967 -10.680 22.208 1.00 56.94 201 LYS A C 1
ATOM 1596 O O . LYS A 1 201 ? -4.482 -11.080 21.149 1.00 56.94 201 LYS A O 1
ATOM 1601 N N . PRO A 1 202 ? -4.221 -10.017 23.115 1.00 50.41 202 PRO A N 1
ATOM 1602 C CA . PRO A 1 202 ? -2.807 -9.756 22.890 1.00 50.41 202 PRO A CA 1
ATOM 1603 C C . PRO A 1 202 ? -2.053 -11.086 22.799 1.00 50.41 202 PRO A C 1
ATOM 1605 O O . PRO A 1 202 ? -1.875 -11.797 23.790 1.00 50.41 202 PRO A O 1
ATOM 1608 N N . ARG A 1 203 ? -1.592 -11.429 21.594 1.00 60.34 203 ARG A N 1
ATOM 1609 C CA . ARG A 1 203 ? -0.673 -12.550 21.390 1.00 60.34 203 ARG A CA 1
ATOM 1610 C C . ARG A 1 203 ? 0.654 -12.210 22.075 1.00 60.34 203 ARG A C 1
ATOM 1612 O O . ARG A 1 203 ? 1.246 -11.158 21.818 1.00 60.34 203 ARG A O 1
ATOM 1619 N N . LYS A 1 204 ? 1.114 -13.078 22.986 1.00 52.28 204 LYS A N 1
ATOM 1620 C CA . LYS A 1 204 ? 2.421 -12.931 23.651 1.00 52.28 204 LYS A CA 1
ATOM 1621 C C . LYS A 1 204 ? 3.515 -12.780 22.581 1.00 52.28 204 LYS A C 1
ATOM 1623 O O . LYS A 1 204 ? 3.605 -13.617 21.695 1.00 52.28 204 LYS A O 1
ATOM 1628 N N . GLY A 1 205 ? 4.334 -11.729 22.676 1.00 53.62 205 GLY A N 1
ATOM 1629 C CA . GLY A 1 205 ? 5.498 -11.508 21.800 1.00 53.62 205 GLY A CA 1
ATOM 1630 C C . GLY A 1 205 ? 5.345 -10.430 20.717 1.00 53.62 205 GLY A C 1
ATOM 1631 O O . GLY A 1 205 ? 6.355 -9.99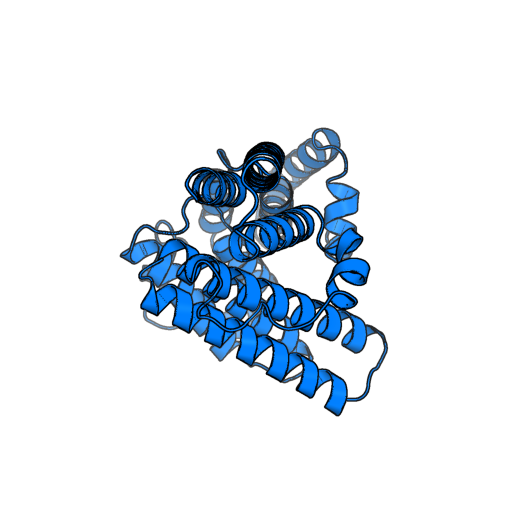3 20.183 1.00 53.62 205 GLY A O 1
ATOM 1632 N N . ALA A 1 206 ? 4.137 -9.923 20.442 1.00 53.69 206 ALA A N 1
ATOM 1633 C CA . ALA A 1 206 ? 3.942 -8.919 19.384 1.00 53.69 206 ALA A CA 1
ATOM 1634 C C . ALA A 1 206 ? 4.534 -7.532 19.718 1.00 53.69 206 ALA A C 1
ATOM 1636 O O . ALA A 1 206 ? 4.906 -6.788 18.821 1.00 53.69 206 ALA A O 1
ATOM 1637 N N . LYS A 1 207 ? 4.678 -7.176 21.004 1.00 55.59 207 LYS A N 1
ATOM 1638 C CA . LYS A 1 207 ? 5.073 -5.816 21.429 1.00 55.59 207 LYS A CA 1
ATOM 1639 C C . LYS A 1 207 ? 6.427 -5.345 20.881 1.00 55.59 207 LYS A C 1
ATOM 1641 O O . LYS A 1 207 ? 6.601 -4.154 20.664 1.00 55.59 207 LYS A O 1
ATOM 1646 N N . SER A 1 208 ? 7.377 -6.252 20.638 1.00 54.22 208 SER A N 1
ATOM 1647 C CA . SER A 1 208 ? 8.703 -5.905 20.100 1.00 54.22 208 SER A CA 1
ATOM 1648 C C . SER A 1 208 ? 8.720 -5.637 18.594 1.00 54.22 208 SER A C 1
ATOM 1650 O O . SER A 1 208 ? 9.765 -5.268 18.063 1.00 54.22 208 SER A O 1
ATOM 1652 N N . ALA A 1 209 ? 7.601 -5.865 17.902 1.00 57.22 209 ALA A N 1
ATOM 1653 C CA . ALA A 1 209 ? 7.520 -5.752 16.453 1.00 57.22 209 ALA A CA 1
ATOM 1654 C C . ALA A 1 209 ? 7.221 -4.330 15.967 1.00 57.22 209 ALA A C 1
ATOM 1656 O O . ALA A 1 209 ? 7.513 -4.041 14.818 1.00 57.22 209 ALA A O 1
ATOM 1657 N N . TYR A 1 210 ? 6.671 -3.440 16.799 1.00 63.56 210 TYR A N 1
ATOM 1658 C CA . TYR A 1 210 ? 6.099 -2.169 16.332 1.00 63.56 210 TYR A CA 1
ATOM 1659 C C . TYR A 1 210 ? 7.020 -0.958 16.511 1.00 63.56 210 TYR A C 1
ATOM 1661 O O . TYR A 1 210 ? 7.925 -0.971 17.348 1.00 63.56 210 TYR A O 1
ATOM 1669 N N . ILE A 1 211 ? 6.799 0.100 15.724 1.00 59.34 211 ILE A N 1
ATOM 1670 C CA . ILE A 1 211 ? 7.593 1.338 15.783 1.00 59.34 211 ILE A CA 1
ATOM 1671 C C . ILE A 1 211 ? 7.490 1.962 17.164 1.00 59.34 211 ILE A C 1
ATOM 1673 O O . ILE A 1 211 ? 6.398 2.151 17.696 1.00 59.34 211 ILE A O 1
ATOM 1677 N N . GLY A 1 212 ? 8.647 2.247 17.762 1.00 61.16 212 GLY A N 1
ATOM 1678 C CA . GLY A 1 212 ? 8.708 2.786 19.118 1.00 61.16 212 GLY A CA 1
ATOM 1679 C C . GLY A 1 212 ? 7.987 1.912 20.151 1.00 61.16 212 GLY A C 1
ATOM 1680 O O . GLY A 1 212 ? 7.627 2.425 21.209 1.00 61.16 212 GLY A O 1
ATOM 1681 N N . TYR A 1 213 ? 7.764 0.626 19.840 1.00 68.94 213 TYR A N 1
ATOM 1682 C CA . TYR A 1 213 ? 7.000 -0.341 20.631 1.00 68.94 213 TYR A CA 1
ATOM 1683 C C . TYR A 1 213 ? 5.510 0.000 20.826 1.00 68.94 213 TYR A C 1
ATOM 1685 O O . TYR A 1 213 ? 4.866 -0.603 21.685 1.00 68.94 213 TYR A O 1
ATOM 1693 N N . ALA A 1 214 ? 4.959 0.936 20.041 1.00 81.06 214 ALA A N 1
ATOM 1694 C CA . ALA A 1 214 ? 3.566 1.365 20.149 1.00 81.06 214 ALA A CA 1
ATOM 1695 C C . ALA A 1 214 ? 2.616 0.396 19.433 1.00 81.06 214 ALA A C 1
ATOM 1697 O O . ALA A 1 214 ? 2.841 0.028 18.281 1.00 81.06 214 ALA A O 1
ATOM 1698 N N . LEU A 1 215 ? 1.541 -0.010 20.103 1.00 85.75 215 LEU A N 1
ATOM 1699 C CA . LEU A 1 215 ? 0.542 -0.922 19.533 1.00 85.75 215 LEU A CA 1
ATOM 1700 C C . LEU A 1 215 ? -0.502 -0.159 18.700 1.00 85.75 215 LEU A C 1
ATOM 1702 O O . LEU A 1 215 ? -0.846 0.959 19.072 1.00 85.75 215 LEU A O 1
ATOM 1706 N N . PRO A 1 216 ? -1.122 -0.766 17.668 1.00 88.94 216 PRO A N 1
ATOM 1707 C CA . PRO A 1 216 ? -2.243 -0.151 16.937 1.00 88.94 216 PRO A CA 1
ATOM 1708 C C . PRO A 1 216 ? -3.462 0.220 17.802 1.00 88.94 216 PRO A C 1
ATOM 1710 O O . PRO A 1 216 ? -4.316 0.988 17.373 1.00 88.94 216 PRO A O 1
ATOM 1713 N N . SER A 1 217 ? -3.542 -0.301 19.031 1.00 88.31 217 SER A N 1
ATOM 1714 C CA . SER A 1 217 ? -4.534 0.081 20.042 1.00 88.31 217 SER A CA 1
ATOM 1715 C C . SER A 1 217 ? -4.194 1.367 20.805 1.00 88.31 217 SER A C 1
ATOM 1717 O O . SER A 1 217 ? -4.958 1.792 21.667 1.00 88.31 217 SER A O 1
ATOM 1719 N N . GLU A 1 218 ? -3.024 1.954 20.566 1.00 90.56 218 GLU A N 1
ATOM 1720 C CA . GLU A 1 218 ? -2.510 3.120 21.276 1.00 90.56 218 GLU A CA 1
ATOM 1721 C C . GLU A 1 218 ? -2.463 4.330 20.342 1.00 90.56 218 GLU A C 1
ATOM 1723 O O . GLU A 1 218 ? -1.990 4.252 19.211 1.00 90.56 218 GLU A O 1
ATOM 1728 N N . GLU A 1 219 ? -2.857 5.498 20.851 1.00 93.56 219 GLU A N 1
ATOM 1729 C CA . GLU A 1 219 ? -2.783 6.767 20.113 1.00 93.56 219 GLU A CA 1
ATOM 1730 C C . GLU A 1 219 ? -1.380 7.042 19.552 1.00 93.56 219 GLU A C 1
ATOM 1732 O O . GLU A 1 219 ? -1.224 7.555 18.442 1.00 93.56 219 GLU A O 1
ATOM 1737 N N . LYS A 1 220 ? -0.350 6.655 20.316 1.00 92.25 220 LYS A N 1
ATOM 1738 C CA . LYS A 1 220 ? 1.057 6.826 19.958 1.00 92.25 220 LYS A CA 1
ATOM 1739 C C . LYS A 1 220 ? 1.398 6.190 18.608 1.00 92.25 220 LYS A C 1
ATOM 1741 O O . LYS A 1 220 ? 2.174 6.786 17.871 1.00 92.25 220 LYS A O 1
ATOM 1746 N N . PHE A 1 221 ? 0.801 5.048 18.262 1.00 92.50 221 PHE A N 1
ATOM 1747 C CA . PHE A 1 221 ? 1.039 4.379 16.982 1.00 92.50 221 PHE A CA 1
ATOM 1748 C C . PHE A 1 221 ? 0.649 5.268 15.793 1.00 92.50 221 PHE A C 1
ATOM 1750 O O . PHE A 1 221 ? 1.443 5.464 14.876 1.00 92.50 221 PHE A O 1
ATOM 1757 N N . TYR A 1 222 ? -0.539 5.876 15.840 1.00 94.31 222 TYR A N 1
ATOM 1758 C CA . TYR A 1 222 ? -1.033 6.751 14.772 1.00 94.31 222 TYR A CA 1
ATOM 1759 C C . TYR A 1 222 ? -0.263 8.072 14.707 1.00 94.31 222 TYR A C 1
ATOM 1761 O O . TYR A 1 222 ? 0.042 8.561 13.621 1.00 94.31 222 TYR A O 1
ATOM 1769 N N . VAL A 1 223 ? 0.099 8.636 15.863 1.00 93.00 223 VAL A N 1
ATOM 1770 C CA . VAL A 1 223 ? 0.928 9.848 15.924 1.00 93.00 223 VAL A CA 1
ATOM 1771 C C . VAL A 1 223 ? 2.320 9.591 15.344 1.00 93.00 223 VAL A C 1
ATOM 1773 O O . VAL A 1 223 ? 2.811 10.408 14.570 1.00 93.00 223 VAL A O 1
ATOM 1776 N N . ASP A 1 224 ? 2.953 8.467 15.685 1.00 90.62 224 ASP A N 1
ATOM 1777 C CA . ASP A 1 224 ? 4.276 8.110 15.167 1.00 90.62 224 ASP A CA 1
ATOM 1778 C C . ASP A 1 224 ? 4.217 7.767 13.663 1.00 90.62 224 ASP A C 1
ATOM 1780 O O . ASP A 1 224 ? 5.136 8.121 12.926 1.00 90.62 224 ASP A O 1
ATOM 1784 N N . CYS A 1 225 ? 3.113 7.180 13.178 1.00 91.62 225 CYS A N 1
ATOM 1785 C CA . CYS A 1 225 ? 2.856 7.005 11.745 1.00 91.62 225 CYS A CA 1
ATOM 1786 C C . CYS A 1 225 ? 2.795 8.343 10.995 1.00 91.62 225 CYS A C 1
ATOM 1788 O O . CYS A 1 225 ? 3.412 8.474 9.943 1.00 91.62 225 CYS A O 1
ATOM 1790 N N . ILE A 1 226 ? 2.079 9.339 11.529 1.00 92.06 226 ILE A N 1
ATOM 1791 C CA . ILE A 1 226 ? 1.989 10.670 10.908 1.00 92.06 226 ILE A CA 1
ATOM 1792 C C . ILE A 1 226 ? 3.356 11.361 10.914 1.00 92.06 226 ILE A C 1
ATOM 1794 O O . ILE A 1 226 ? 3.752 11.898 9.889 1.00 92.06 226 ILE A O 1
ATOM 1798 N N . LYS A 1 227 ? 4.101 11.302 12.026 1.00 89.75 227 LYS A N 1
ATOM 1799 C CA . LYS A 1 227 ? 5.445 11.902 12.122 1.00 89.75 227 LYS A CA 1
ATOM 1800 C C . LYS A 1 227 ? 6.434 11.313 11.125 1.00 89.75 227 LYS A C 1
ATOM 1802 O O . LYS A 1 227 ? 7.265 12.027 10.584 1.00 89.75 227 LYS A O 1
ATOM 1807 N N . ARG A 1 228 ? 6.352 10.006 10.859 1.00 87.56 228 ARG A N 1
ATOM 1808 C CA . ARG A 1 228 ? 7.201 9.364 9.844 1.00 87.56 228 ARG A CA 1
ATOM 1809 C C . ARG A 1 228 ? 6.976 9.940 8.443 1.00 87.56 228 ARG A C 1
ATOM 1811 O O . ARG A 1 228 ? 7.865 9.861 7.608 1.00 87.56 228 ARG A O 1
ATOM 1818 N N . LEU A 1 229 ? 5.808 10.527 8.202 1.00 88.69 229 LEU A N 1
ATOM 1819 C CA . LEU A 1 229 ? 5.453 11.153 6.936 1.00 88.69 229 LEU A CA 1
ATOM 1820 C C . LEU A 1 229 ? 5.792 12.650 6.879 1.00 88.69 229 LEU A C 1
ATOM 1822 O O . LEU A 1 229 ? 5.483 13.269 5.866 1.00 88.69 229 LEU A O 1
ATOM 1826 N N . ASP A 1 230 ? 6.428 13.236 7.904 1.00 80.62 230 ASP A N 1
ATOM 1827 C CA . ASP A 1 230 ? 6.780 14.669 7.916 1.00 80.62 230 ASP A CA 1
ATOM 1828 C C . ASP A 1 230 ? 7.706 15.059 6.741 1.00 80.62 230 ASP A C 1
ATOM 1830 O O . ASP A 1 230 ? 7.657 16.194 6.272 1.00 80.62 230 ASP A O 1
ATOM 1834 N N . GLU A 1 231 ? 8.501 14.110 6.232 1.00 73.25 231 GLU A N 1
ATOM 1835 C CA . GLU A 1 231 ? 9.401 14.280 5.077 1.00 73.25 231 GLU A CA 1
ATOM 1836 C C . GLU A 1 231 ? 8.898 13.567 3.802 1.00 73.25 231 GLU A C 1
ATOM 1838 O O . GLU A 1 231 ? 9.573 13.578 2.776 1.00 73.25 231 GLU A O 1
ATOM 1843 N N . CYS A 1 232 ? 7.716 12.938 3.835 1.00 79.19 232 CYS A N 1
ATOM 1844 C CA . CYS A 1 232 ? 7.187 12.177 2.703 1.00 79.19 232 CYS A CA 1
ATOM 1845 C C .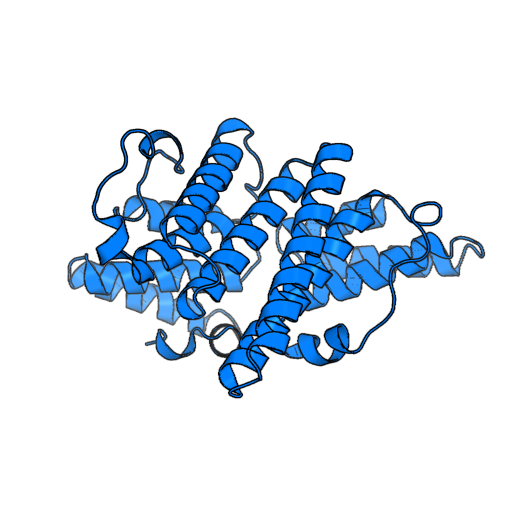 CYS A 1 232 ? 6.361 13.076 1.770 1.00 79.19 232 CYS A C 1
ATOM 1847 O O . CYS A 1 232 ? 5.382 13.692 2.192 1.00 79.19 232 CYS A O 1
ATOM 1849 N N . ALA A 1 233 ? 6.704 13.097 0.479 1.00 80.56 233 ALA A N 1
ATOM 1850 C CA . ALA A 1 233 ? 5.977 13.873 -0.529 1.00 80.56 233 ALA A CA 1
ATOM 1851 C C . ALA A 1 233 ? 4.674 13.199 -1.022 1.00 80.56 233 ALA A C 1
ATOM 1853 O O . ALA A 1 233 ? 3.914 13.802 -1.782 1.00 80.56 233 ALA A O 1
ATOM 1854 N N . ASP A 1 234 ? 4.374 11.964 -0.594 1.00 86.06 234 ASP A N 1
ATOM 1855 C CA . ASP A 1 234 ? 3.159 11.245 -1.000 1.00 86.06 234 ASP A CA 1
ATOM 1856 C C . ASP A 1 234 ? 1.935 11.702 -0.187 1.00 86.06 234 ASP A C 1
ATOM 1858 O O . ASP A 1 234 ? 1.635 11.203 0.904 1.00 86.06 234 ASP A O 1
ATOM 1862 N N . ALA A 1 235 ? 1.177 12.632 -0.770 1.00 87.56 235 ALA A N 1
ATOM 1863 C CA . ALA A 1 235 ? -0.058 13.166 -0.203 1.00 87.56 235 ALA A CA 1
ATOM 1864 C C . ALA A 1 235 ? -1.086 12.087 0.185 1.00 87.56 235 ALA A C 1
ATOM 1866 O O . ALA A 1 235 ? -1.868 12.294 1.117 1.00 87.56 235 ALA A O 1
ATOM 1867 N N . ARG A 1 236 ? -1.093 10.927 -0.487 1.00 90.00 236 ARG A N 1
ATOM 1868 C CA . ARG A 1 236 ? -2.040 9.846 -0.180 1.00 90.00 236 ARG A CA 1
ATOM 1869 C C . ARG A 1 236 ? -1.696 9.177 1.131 1.00 90.00 236 ARG A C 1
ATOM 1871 O O . ARG A 1 236 ? -2.591 8.956 1.940 1.00 90.00 236 ARG A O 1
ATOM 1878 N N . GLN A 1 237 ? -0.414 8.905 1.369 1.00 92.31 237 GLN A N 1
ATOM 1879 C CA . GLN A 1 237 ? 0.027 8.335 2.640 1.00 92.31 237 GLN A CA 1
ATOM 1880 C C . GLN A 1 237 ? -0.342 9.265 3.793 1.00 92.31 237 GLN A C 1
ATOM 1882 O O . GLN A 1 237 ? -0.923 8.819 4.782 1.00 92.31 237 GLN A O 1
ATOM 1887 N N . VAL A 1 238 ? -0.097 10.571 3.634 1.00 91.69 238 VAL A N 1
ATOM 1888 C CA . VAL A 1 238 ? -0.476 11.583 4.632 1.00 91.69 238 VAL A CA 1
ATOM 1889 C C . VAL A 1 238 ? -1.992 11.604 4.845 1.00 91.69 238 VAL A C 1
ATOM 1891 O O . VAL A 1 238 ? -2.455 11.600 5.989 1.00 91.69 238 VAL A O 1
ATOM 1894 N N . GLY A 1 239 ? -2.771 11.589 3.760 1.00 93.50 239 GLY A N 1
ATOM 1895 C CA . GLY A 1 239 ? -4.231 11.553 3.800 1.00 93.50 239 GLY A CA 1
ATOM 1896 C C . GLY A 1 239 ? -4.772 10.337 4.549 1.00 93.50 239 GLY A C 1
ATOM 1897 O O . GLY A 1 239 ? -5.530 10.494 5.505 1.00 93.50 239 GLY A O 1
ATOM 1898 N N . ILE A 1 240 ? -4.346 9.132 4.169 1.00 94.88 240 ILE A N 1
ATOM 1899 C CA . ILE A 1 240 ? -4.842 7.881 4.756 1.00 94.88 240 ILE A CA 1
ATOM 1900 C C . ILE A 1 240 ? -4.354 7.730 6.206 1.00 94.88 240 ILE A C 1
ATOM 1902 O O . ILE A 1 240 ? -5.136 7.348 7.075 1.00 94.88 240 ILE A O 1
ATOM 1906 N N . ALA A 1 241 ? -3.112 8.111 6.525 1.00 95.19 241 ALA A N 1
ATOM 1907 C CA . ALA A 1 241 ? -2.612 8.090 7.902 1.00 95.19 241 ALA A CA 1
ATOM 1908 C C . ALA A 1 241 ? -3.441 8.995 8.831 1.00 95.19 241 ALA A C 1
ATOM 1910 O O . ALA A 1 241 ? -3.826 8.584 9.930 1.00 95.19 241 ALA A O 1
ATOM 1911 N N . ARG A 1 242 ? -3.774 10.217 8.386 1.00 95.06 242 ARG A N 1
ATOM 1912 C CA . ARG A 1 242 ? -4.638 11.124 9.160 1.00 95.06 242 ARG A CA 1
ATOM 1913 C C . ARG A 1 242 ? -6.084 10.649 9.222 1.00 95.06 242 ARG A C 1
ATOM 1915 O O . ARG A 1 242 ? -6.720 10.839 10.255 1.00 95.06 242 ARG A O 1
ATOM 1922 N N . LEU A 1 243 ? -6.586 10.008 8.169 1.00 95.75 243 LEU A N 1
ATOM 1923 C CA . LEU A 1 243 ? -7.907 9.389 8.173 1.00 95.75 243 LEU A CA 1
ATOM 1924 C C . LEU A 1 243 ? -7.985 8.247 9.196 1.00 95.75 243 LEU A C 1
ATOM 1926 O O . LEU A 1 243 ? -8.927 8.194 9.983 1.00 95.75 243 LEU A O 1
ATOM 1930 N N . ASN A 1 244 ? -6.967 7.386 9.262 1.00 96.00 244 ASN A N 1
ATOM 1931 C CA . ASN A 1 244 ? -6.868 6.342 10.283 1.00 96.00 244 ASN A CA 1
ATOM 1932 C C . ASN A 1 244 ? -6.810 6.936 11.694 1.00 96.00 244 ASN A C 1
ATOM 1934 O O . ASN A 1 244 ? -7.514 6.464 12.586 1.00 96.00 244 ASN A O 1
ATOM 1938 N N . TYR A 1 245 ? -6.049 8.016 11.896 1.00 96.94 245 TYR A N 1
ATOM 1939 C CA . TYR A 1 245 ? -6.040 8.715 13.181 1.00 96.94 245 TYR A CA 1
ATOM 1940 C C . TYR A 1 245 ? -7.405 9.322 13.536 1.00 96.94 245 TYR A C 1
ATOM 1942 O O . TYR A 1 245 ? -7.830 9.230 14.684 1.00 96.94 245 TYR A O 1
ATOM 1950 N N . LEU A 1 246 ? -8.123 9.900 12.568 1.00 96.25 246 LEU A N 1
ATOM 1951 C CA . LEU A 1 246 ? -9.476 10.422 12.769 1.00 96.25 246 LEU A CA 1
ATOM 1952 C C . LEU A 1 246 ? -10.455 9.310 13.172 1.00 96.25 246 LEU A C 1
ATOM 1954 O O . LEU A 1 246 ? -11.209 9.479 14.131 1.00 96.25 246 LEU A O 1
ATOM 1958 N N . ARG A 1 247 ? -10.408 8.163 12.481 1.00 95.44 247 ARG A N 1
ATOM 1959 C CA . ARG A 1 247 ? -11.200 6.968 12.815 1.00 95.44 247 ARG A CA 1
ATOM 1960 C C . ARG A 1 247 ? -10.897 6.489 14.235 1.00 95.44 247 ARG A C 1
ATOM 1962 O O . ARG A 1 247 ? -11.819 6.312 15.023 1.00 95.44 247 ARG A O 1
ATOM 1969 N N . PHE A 1 248 ? -9.618 6.373 14.591 1.00 95.38 248 PHE A N 1
ATOM 1970 C CA . PHE A 1 248 ? -9.200 6.020 15.946 1.00 95.38 248 PHE A CA 1
ATOM 1971 C C . PHE A 1 248 ? -9.693 7.038 16.987 1.00 95.38 248 PHE A C 1
ATOM 1973 O O . PHE A 1 248 ? -10.236 6.664 18.023 1.00 95.38 248 PHE A O 1
ATOM 1980 N N . ALA A 1 249 ? -9.552 8.337 16.709 1.00 96.38 249 ALA A N 1
ATOM 1981 C CA . ALA A 1 249 ? -9.966 9.397 17.620 1.00 96.38 249 ALA A CA 1
ATOM 1982 C C . ALA A 1 249 ? -11.473 9.388 17.892 1.00 96.38 249 ALA A C 1
ATOM 1984 O O . ALA A 1 249 ? -11.888 9.666 19.016 1.00 96.38 249 ALA A O 1
ATOM 1985 N N . ARG A 1 250 ? -12.277 9.052 16.878 1.00 94.56 250 ARG A N 1
ATOM 1986 C CA . ARG A 1 250 ? -13.734 8.953 16.987 1.00 94.56 250 ARG A CA 1
ATOM 1987 C C . ARG A 1 250 ? -14.165 7.856 17.953 1.00 94.56 250 ARG A C 1
ATOM 1989 O O . ARG A 1 250 ? -15.103 8.064 18.716 1.00 94.56 250 ARG A O 1
ATOM 1996 N N . ASP A 1 251 ? -13.466 6.730 17.921 1.00 92.25 251 ASP A N 1
ATOM 1997 C CA . ASP A 1 251 ? -13.887 5.526 18.630 1.00 92.25 251 ASP A CA 1
ATOM 1998 C C . ASP A 1 251 ? -13.226 5.417 20.024 1.00 92.25 251 ASP A C 1
ATOM 2000 O O . ASP A 1 251 ? -13.790 4.797 20.925 1.00 92.25 251 ASP A O 1
ATOM 2004 N N . TYR A 1 252 ? -12.059 6.052 20.233 1.00 93.25 252 TYR A N 1
ATOM 2005 C CA . TYR A 1 252 ? -11.210 5.812 21.413 1.00 93.25 252 TYR A CA 1
ATOM 2006 C C . TYR A 1 252 ? -10.738 7.043 22.188 1.00 93.25 252 TYR A C 1
ATOM 2008 O O . TYR A 1 252 ? -10.230 6.892 23.302 1.00 93.25 252 TYR A O 1
ATOM 2016 N N . LEU A 1 253 ? -10.847 8.251 21.634 1.00 94.69 253 LEU A N 1
ATOM 2017 C CA . LEU A 1 253 ? -10.301 9.452 22.270 1.00 94.69 253 LEU A CA 1
ATOM 2018 C C . LEU A 1 253 ? -11.398 10.385 22.792 1.00 94.69 253 LEU A C 1
ATOM 2020 O O . LEU A 1 253 ? -12.590 10.215 22.550 1.00 94.69 253 LEU A O 1
ATOM 2024 N N . SER A 1 254 ? -10.987 11.395 23.561 1.00 95.94 254 SER A N 1
ATOM 2025 C CA . SER A 1 254 ? -11.911 12.410 24.063 1.00 95.94 254 SER A CA 1
ATOM 2026 C C . SER A 1 254 ? -12.453 13.287 22.930 1.00 95.94 254 SER A C 1
ATOM 2028 O O . SER A 1 254 ? -11.787 13.502 21.916 1.00 95.94 254 SER A O 1
ATOM 2030 N N . GLN A 1 255 ? -13.623 13.893 23.146 1.00 95.62 255 GLN A N 1
ATOM 2031 C CA . GLN A 1 255 ? -14.240 14.820 22.186 1.00 95.62 255 GLN A CA 1
ATOM 2032 C C . GLN A 1 255 ? -13.308 15.972 21.776 1.00 95.62 255 GLN A C 1
ATOM 2034 O O . GLN A 1 255 ? -13.292 16.379 20.618 1.00 95.62 255 GLN A O 1
ATOM 2039 N N . ALA A 1 256 ? -12.468 16.458 22.696 1.00 96.25 256 ALA A N 1
ATOM 2040 C CA . ALA A 1 256 ? -11.470 17.479 22.386 1.00 96.25 256 ALA A CA 1
ATOM 2041 C C . ALA A 1 256 ? -10.415 16.980 21.380 1.00 96.25 256 ALA A C 1
ATOM 2043 O O . ALA A 1 256 ? -10.051 17.708 20.455 1.00 96.25 256 ALA A O 1
ATOM 2044 N N . LYS A 1 257 ? -9.944 15.733 21.528 1.00 95.81 257 LYS A N 1
ATOM 2045 C CA . LYS A 1 257 ? -8.989 15.122 20.592 1.00 95.81 257 LYS A CA 1
ATOM 2046 C C . LYS A 1 257 ? -9.631 14.806 19.244 1.00 95.81 257 LYS A C 1
ATOM 2048 O O . LYS A 1 257 ? -9.012 15.074 18.219 1.00 95.81 257 LYS A O 1
ATOM 2053 N N . LEU A 1 258 ? -10.874 14.322 19.233 1.00 96.75 258 LEU A N 1
ATOM 2054 C CA . LEU A 1 258 ? -11.642 14.122 18.001 1.00 96.75 258 LEU A CA 1
ATOM 2055 C C . LEU A 1 258 ? -11.833 15.438 17.234 1.00 96.75 258 LEU A C 1
ATOM 2057 O O . LEU A 1 258 ? -11.577 15.492 16.031 1.00 96.75 258 LEU A O 1
ATOM 2061 N N . ALA A 1 259 ? -12.217 16.518 17.918 1.00 95.31 259 ALA A N 1
ATOM 2062 C CA . ALA A 1 259 ? -12.363 17.834 17.299 1.00 95.31 259 ALA A CA 1
ATOM 2063 C C . ALA A 1 259 ? -11.035 18.338 16.705 1.00 95.31 259 ALA A C 1
ATOM 2065 O O . ALA A 1 259 ? -11.010 18.859 15.589 1.00 95.31 259 ALA A O 1
ATOM 2066 N N . ALA A 1 260 ? -9.918 18.135 17.413 1.00 95.50 260 ALA A N 1
ATOM 2067 C CA . ALA A 1 260 ? -8.588 18.478 16.914 1.00 95.50 260 ALA A CA 1
ATOM 2068 C C . ALA A 1 260 ? -8.191 17.647 15.680 1.00 95.50 260 ALA A C 1
ATOM 2070 O O . ALA A 1 260 ? -7.716 18.215 14.695 1.00 95.50 260 ALA A O 1
ATOM 2071 N N . ALA A 1 261 ? -8.423 16.329 15.702 1.00 94.69 261 ALA A N 1
ATOM 2072 C CA . ALA A 1 261 ? -8.160 15.438 14.571 1.00 94.69 261 ALA A CA 1
ATOM 2073 C C . ALA A 1 261 ? -9.009 15.815 13.346 1.00 94.69 261 ALA A C 1
ATOM 2075 O O . ALA A 1 261 ? -8.478 15.936 12.246 1.00 94.69 261 ALA A O 1
ATOM 2076 N N . THR A 1 262 ? -10.298 16.102 13.554 1.00 96.12 262 THR A N 1
ATOM 2077 C CA . THR A 1 262 ? -11.235 16.531 12.502 1.00 96.12 262 THR A CA 1
ATOM 2078 C C . THR A 1 262 ? -10.780 17.837 11.863 1.00 96.12 262 THR A C 1
ATOM 2080 O O . THR A 1 262 ? -10.635 17.917 10.645 1.00 96.12 262 THR A O 1
ATOM 2083 N N . LYS A 1 263 ? -10.475 18.855 12.682 1.00 95.19 263 LYS A N 1
ATOM 2084 C CA . LYS A 1 263 ? -9.947 20.135 12.195 1.00 95.19 263 LYS A CA 1
ATOM 2085 C C . LYS A 1 263 ? -8.666 19.926 11.393 1.00 95.19 263 LYS A C 1
ATOM 2087 O O . LYS A 1 263 ? -8.516 20.487 10.314 1.00 95.19 263 LYS A O 1
ATOM 2092 N N . SER A 1 264 ? -7.747 19.120 11.917 1.00 93.25 264 SER A N 1
ATOM 2093 C CA . SER A 1 264 ? -6.474 18.847 11.260 1.00 93.25 264 SER A CA 1
ATOM 2094 C C . SER A 1 264 ? -6.643 18.140 9.913 1.00 93.25 264 SER A C 1
ATOM 2096 O O . SER A 1 264 ? -5.926 18.473 8.972 1.00 93.25 264 SER A O 1
ATOM 2098 N N . PHE A 1 265 ? -7.580 17.196 9.809 1.00 95.12 265 PHE A N 1
ATOM 2099 C CA . PHE A 1 265 ? -7.866 16.488 8.566 1.00 95.12 265 PHE A CA 1
ATOM 2100 C C . PHE A 1 265 ? -8.548 17.392 7.530 1.00 95.12 265 PHE A C 1
ATOM 2102 O O . PHE A 1 265 ? -8.131 17.406 6.377 1.00 95.12 265 PHE A O 1
ATOM 2109 N N . ASN A 1 266 ? -9.509 18.224 7.941 1.00 94.06 266 ASN A N 1
ATOM 2110 C CA . ASN A 1 266 ? -10.155 19.185 7.038 1.00 94.06 266 ASN A CA 1
ATOM 2111 C C . ASN A 1 266 ? -9.155 20.194 6.460 1.00 94.06 266 ASN A C 1
ATOM 2113 O O . ASN A 1 266 ? -9.145 20.415 5.254 1.00 94.06 266 ASN A O 1
ATOM 2117 N N . VAL A 1 267 ? -8.246 20.718 7.290 1.00 93.81 267 VAL A N 1
ATOM 2118 C CA . VAL A 1 267 ? -7.159 21.599 6.827 1.00 93.81 267 VAL A CA 1
ATOM 2119 C C . VAL A 1 267 ? -6.264 20.896 5.800 1.00 93.81 267 VAL A C 1
ATOM 2121 O O . VAL A 1 267 ? -5.835 21.520 4.832 1.00 93.81 267 VAL A O 1
ATOM 2124 N N . LEU A 1 268 ? -5.982 19.599 5.977 1.00 93.44 268 LEU A N 1
ATOM 2125 C CA . LEU A 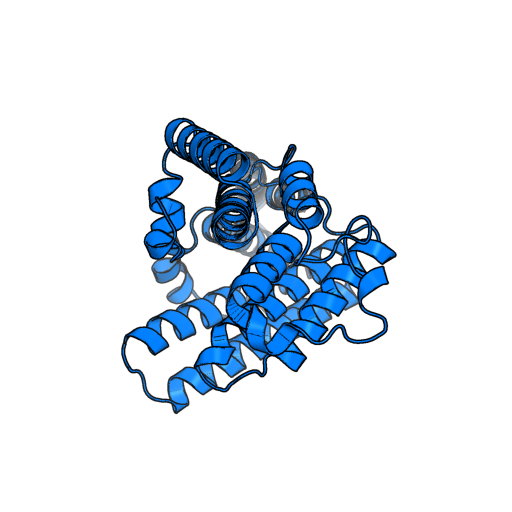1 268 ? -5.218 18.834 4.988 1.00 93.44 268 LEU A CA 1
ATOM 2126 C C . LEU A 1 268 ? -5.971 18.743 3.652 1.00 93.44 268 LEU A C 1
ATOM 2128 O O . LEU A 1 268 ? -5.362 18.979 2.609 1.00 93.44 268 LEU A O 1
ATOM 2132 N N . LEU A 1 269 ? -7.269 18.419 3.680 1.00 94.19 269 LEU A N 1
ATOM 2133 C CA . LEU A 1 269 ? -8.100 18.316 2.475 1.00 94.19 269 LEU A CA 1
ATOM 2134 C C . LEU A 1 269 ? -8.208 19.652 1.727 1.00 94.19 269 LEU A C 1
ATOM 2136 O O . LEU A 1 269 ? -8.197 19.660 0.501 1.00 94.19 269 LEU A O 1
ATOM 2140 N N . GLU A 1 270 ? -8.290 20.771 2.447 1.00 93.50 270 GLU A N 1
ATOM 2141 C CA . GLU A 1 270 ? -8.353 22.119 1.864 1.00 93.50 270 GLU A CA 1
ATOM 2142 C C . GLU A 1 270 ? -7.024 22.542 1.221 1.00 93.50 270 GLU A C 1
ATOM 2144 O O . GLU A 1 270 ? -7.015 23.146 0.149 1.00 93.50 270 GLU A O 1
ATOM 2149 N N . ASN A 1 271 ? -5.897 22.204 1.854 1.00 92.75 271 ASN A N 1
ATOM 2150 C CA . ASN A 1 271 ? -4.569 22.623 1.396 1.00 92.75 271 ASN A CA 1
ATOM 2151 C C . A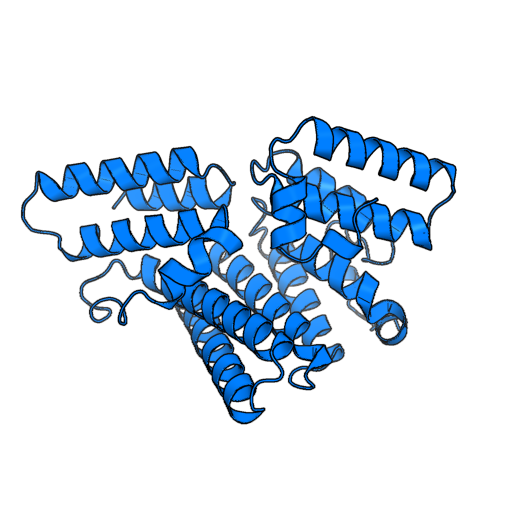SN A 1 271 ? -3.946 21.685 0.355 1.00 92.75 271 ASN A C 1
ATOM 2153 O O . ASN A 1 271 ? -2.976 22.062 -0.303 1.00 92.75 271 ASN A O 1
ATOM 2157 N N . THR A 1 272 ? -4.476 20.471 0.198 1.00 91.25 272 THR A N 1
ATOM 2158 C CA . THR A 1 272 ? -3.914 19.459 -0.703 1.00 91.25 272 THR A CA 1
ATOM 2159 C C . THR A 1 272 ? -4.845 19.241 -1.885 1.00 91.25 272 THR A C 1
ATOM 2161 O O . THR A 1 272 ? -5.851 18.536 -1.794 1.00 91.25 272 THR A O 1
ATOM 2164 N N . LYS A 1 273 ? -4.502 19.858 -3.019 1.00 89.62 273 LYS A N 1
ATOM 2165 C CA . LYS A 1 273 ? -5.307 19.804 -4.243 1.00 89.62 273 LYS A CA 1
ATOM 2166 C C . LYS A 1 273 ? -5.575 18.355 -4.667 1.00 89.62 273 LYS A C 1
ATOM 2168 O O . LYS A 1 273 ? -4.639 17.587 -4.857 1.00 89.62 273 LYS A O 1
ATOM 2173 N N . GLY A 1 274 ? -6.847 18.015 -4.875 1.00 88.75 274 GLY A N 1
ATOM 2174 C CA . GLY A 1 274 ? -7.256 16.704 -5.388 1.00 88.75 274 GLY A CA 1
ATOM 2175 C C . GLY A 1 274 ? -7.239 15.571 -4.356 1.00 88.75 274 GLY A C 1
ATOM 2176 O O . GLY A 1 274 ? -7.596 14.446 -4.693 1.00 88.75 274 GLY A O 1
ATOM 2177 N N . LEU A 1 275 ? -6.821 15.820 -3.105 1.00 91.31 275 LEU A N 1
ATOM 2178 C CA . LEU A 1 275 ? -6.667 14.749 -2.115 1.00 91.31 275 LEU A CA 1
ATOM 2179 C C . LEU A 1 275 ? -7.999 14.067 -1.788 1.00 91.31 275 LEU A C 1
ATOM 2181 O O . LEU A 1 275 ? -8.036 12.850 -1.628 1.00 91.31 275 LEU A O 1
ATOM 2185 N N . ARG A 1 276 ? -9.099 14.827 -1.709 1.00 93.12 276 ARG A N 1
ATOM 2186 C CA . ARG A 1 276 ? -10.431 14.261 -1.454 1.00 93.12 276 ARG A CA 1
ATOM 2187 C C . ARG A 1 276 ? -10.822 13.286 -2.562 1.00 93.12 276 ARG A C 1
ATOM 2189 O O . ARG A 1 276 ? -11.261 12.179 -2.267 1.00 93.12 276 ARG A O 1
ATOM 2196 N N . GLU A 1 277 ? -10.643 13.686 -3.814 1.00 91.19 277 GLU A N 1
ATOM 2197 C CA . GLU A 1 277 ? -10.954 12.880 -4.991 1.00 91.19 277 GLU A CA 1
ATOM 2198 C C . GLU A 1 277 ? -10.097 11.611 -5.033 1.00 91.19 277 GLU A C 1
ATOM 2200 O O . GLU A 1 277 ? -10.630 10.531 -5.280 1.00 91.19 277 GLU A O 1
ATOM 2205 N N . ILE A 1 278 ? -8.806 11.721 -4.703 1.00 88.69 278 ILE A N 1
ATOM 2206 C CA . ILE A 1 278 ? -7.900 10.569 -4.617 1.00 88.69 278 ILE A CA 1
ATOM 2207 C C . ILE A 1 278 ? -8.339 9.597 -3.513 1.00 88.69 278 ILE A C 1
ATOM 2209 O O . ILE A 1 278 ? -8.398 8.392 -3.730 1.00 88.69 278 ILE A O 1
ATOM 2213 N N . LEU A 1 279 ? -8.693 10.090 -2.323 1.00 91.12 279 LEU A N 1
ATOM 2214 C CA . LEU A 1 279 ? -9.169 9.218 -1.244 1.00 91.12 279 LEU A CA 1
ATOM 2215 C C . LEU A 1 279 ? -10.476 8.509 -1.627 1.00 91.12 279 LEU A C 1
ATOM 2217 O O . LEU A 1 279 ? -10.654 7.333 -1.314 1.00 91.12 279 LEU A O 1
ATOM 2221 N N . ILE A 1 280 ? -11.382 9.195 -2.328 1.00 90.50 280 ILE A N 1
ATOM 2222 C CA . ILE A 1 280 ? -12.621 8.593 -2.832 1.00 90.50 280 ILE A CA 1
ATOM 2223 C C . ILE A 1 280 ? -12.318 7.504 -3.866 1.00 90.50 280 ILE A C 1
ATOM 2225 O O . ILE A 1 280 ? -12.885 6.415 -3.764 1.00 90.50 280 ILE A O 1
ATOM 2229 N N . SER A 1 281 ? -11.432 7.766 -4.831 1.00 85.31 281 SER A N 1
ATOM 2230 C CA . SER A 1 281 ? -11.090 6.800 -5.884 1.00 85.31 281 SER A CA 1
ATOM 2231 C C . SER A 1 281 ? -10.367 5.563 -5.339 1.00 85.31 281 SER A C 1
ATOM 2233 O O . SER A 1 281 ? -10.544 4.463 -5.862 1.00 85.31 281 SER A O 1
ATOM 2235 N N . GLU A 1 282 ? -9.645 5.712 -4.228 1.00 84.31 282 GLU A N 1
ATOM 2236 C CA . GLU A 1 282 ? -9.026 4.612 -3.483 1.00 84.31 282 GLU A CA 1
ATOM 2237 C C . GLU A 1 282 ? -9.994 3.894 -2.519 1.00 84.31 282 GLU A C 1
ATOM 2239 O O . GLU A 1 282 ? -9.608 2.939 -1.851 1.00 84.31 282 GLU A O 1
ATOM 2244 N N . GLY A 1 283 ? -11.273 4.289 -2.474 1.00 85.50 283 GLY A N 1
ATOM 2245 C CA . GLY A 1 283 ? -12.320 3.589 -1.719 1.00 85.50 283 GLY A CA 1
ATOM 2246 C C . GLY A 1 283 ? -12.547 4.091 -0.292 1.00 85.50 283 GLY A C 1
ATOM 2247 O O . GLY A 1 283 ? -13.380 3.536 0.418 1.00 85.50 283 GLY A O 1
ATOM 2248 N N . TYR A 1 284 ? -11.893 5.177 0.122 1.00 88.50 284 TYR A N 1
ATOM 2249 C CA . TYR A 1 284 ? -12.030 5.751 1.466 1.00 88.50 284 TYR A CA 1
ATOM 2250 C C . TYR A 1 284 ? -13.210 6.724 1.614 1.00 88.50 284 TYR A C 1
ATOM 2252 O O . TYR A 1 284 ? -13.392 7.319 2.678 1.00 88.50 284 TYR A O 1
ATOM 2260 N N . GLY A 1 285 ? -14.037 6.888 0.576 1.00 86.50 285 GLY A N 1
ATOM 2261 C CA . GLY A 1 285 ? -15.137 7.859 0.554 1.00 86.50 285 GLY A CA 1
ATOM 2262 C C . GLY A 1 285 ? -16.128 7.719 1.717 1.00 86.50 285 GLY A C 1
ATOM 2263 O O . GLY A 1 285 ? -16.577 8.727 2.253 1.00 86.50 285 GLY A O 1
ATOM 2264 N N . SER A 1 286 ? -16.410 6.494 2.172 1.00 86.69 286 SER A N 1
ATOM 2265 C CA . SER A 1 286 ? -17.312 6.218 3.305 1.00 86.69 286 SER A CA 1
ATOM 2266 C C . SER A 1 286 ? -16.759 6.624 4.674 1.00 86.69 286 SER A C 1
ATOM 2268 O O . SER A 1 286 ? -17.489 6.604 5.664 1.00 86.69 286 SER A O 1
ATOM 2270 N N . HIS A 1 287 ? -15.469 6.947 4.757 1.00 85.75 287 HIS A N 1
ATOM 2271 C CA . HIS A 1 287 ? -14.800 7.330 5.999 1.00 85.75 287 HIS A CA 1
ATOM 2272 C C . HIS A 1 287 ? -14.524 8.832 6.092 1.00 85.75 287 HIS A C 1
ATOM 2274 O O . HIS A 1 287 ? -14.103 9.300 7.151 1.00 85.75 287 HIS A O 1
ATOM 2280 N N . LEU A 1 288 ? -14.747 9.579 5.009 1.00 87.19 288 LEU A N 1
ATOM 2281 C CA . LEU A 1 288 ? -14.554 11.023 4.993 1.00 87.19 288 LEU A CA 1
ATOM 2282 C C . LEU A 1 288 ? -15.654 11.734 5.809 1.00 87.19 288 LEU A C 1
ATOM 2284 O O . LEU A 1 288 ? -16.798 11.275 5.804 1.00 87.19 288 LEU A O 1
ATOM 2288 N N . PRO A 1 289 ? -15.314 12.833 6.510 1.00 79.81 289 PRO A N 1
ATOM 2289 C CA . PRO A 1 289 ? -16.284 13.690 7.183 1.00 79.81 289 PRO A CA 1
ATOM 2290 C C . PRO A 1 289 ? -17.115 14.531 6.204 1.00 79.81 289 PRO A C 1
ATOM 2292 O O . PRO A 1 289 ? -16.655 14.786 5.056 1.00 79.81 289 PRO A O 1
#

pLDDT: mean 85.9, std 12.03, range [46.62, 97.62]